Protein AF-A0AA86JI50-F1 (afdb_monomer_lite)

Structure (mmCIF, N/CA/C/O backbone):
data_AF-A0AA86JI50-F1
#
_entry.id   AF-A0AA86JI50-F1
#
loop_
_atom_site.group_PDB
_atom_site.id
_atom_site.type_symbol
_atom_site.label_atom_id
_atom_site.label_alt_id
_atom_site.label_comp_id
_atom_site.label_asym_id
_atom_site.label_entity_id
_atom_site.label_seq_id
_atom_site.pdbx_PDB_ins_code
_atom_site.Cartn_x
_atom_site.Cartn_y
_atom_site.Cartn_z
_atom_site.occupancy
_atom_site.B_iso_or_equiv
_atom_site.auth_seq_id
_atom_site.auth_comp_id
_atom_site.auth_asym_id
_atom_site.auth_atom_id
_atom_site.pdbx_PDB_model_num
ATOM 1 N N . MET A 1 1 ? -14.448 16.873 21.424 1.00 59.78 1 MET A N 1
ATOM 2 C CA . MET A 1 1 ? -14.730 15.543 20.844 1.00 59.78 1 MET A CA 1
ATOM 3 C C . MET A 1 1 ? -13.422 14.868 20.471 1.00 59.78 1 MET A C 1
ATOM 5 O O . MET A 1 1 ? -12.671 15.452 19.705 1.00 59.78 1 MET A O 1
ATOM 9 N N . MET A 1 2 ? -13.126 13.712 21.069 1.00 77.19 2 MET A N 1
ATOM 10 C CA . MET A 1 2 ? -11.869 12.987 20.866 1.00 77.19 2 MET A CA 1
ATOM 11 C C . MET A 1 2 ? -12.156 11.536 20.462 1.00 77.19 2 MET A C 1
ATOM 13 O O . MET A 1 2 ? -13.095 10.941 20.983 1.00 77.19 2 MET A O 1
ATOM 17 N N . THR A 1 3 ? -11.366 10.971 19.557 1.00 84.88 3 THR A N 1
ATOM 18 C CA . THR A 1 3 ? -11.475 9.589 19.050 1.00 84.88 3 THR A CA 1
ATOM 19 C C . THR A 1 3 ? -10.225 8.777 19.399 1.00 84.88 3 THR A C 1
ATOM 21 O O . THR A 1 3 ? -9.180 9.346 19.728 1.00 84.88 3 THR A O 1
ATOM 24 N N . ILE A 1 4 ? -10.283 7.444 19.302 1.00 84.88 4 ILE A N 1
ATOM 25 C CA . ILE A 1 4 ? -9.077 6.608 19.459 1.00 84.88 4 ILE A CA 1
ATOM 26 C C . ILE A 1 4 ? -8.045 6.980 18.392 1.00 84.88 4 ILE A C 1
ATOM 28 O O . ILE A 1 4 ? -6.864 7.112 18.704 1.00 84.88 4 ILE A O 1
ATOM 32 N N . LEU A 1 5 ? -8.488 7.221 17.157 1.00 85.50 5 LEU A N 1
ATOM 33 C CA . LEU A 1 5 ? -7.636 7.681 16.067 1.00 85.50 5 LEU A CA 1
ATOM 34 C C . LEU A 1 5 ? -6.843 8.942 16.450 1.00 85.50 5 LEU A C 1
ATOM 36 O O . LEU A 1 5 ? -5.632 8.995 16.244 1.00 85.50 5 LEU A O 1
ATOM 40 N N . GLU A 1 6 ? -7.490 9.935 17.061 1.00 82.62 6 GLU A N 1
ATOM 41 C CA . GLU A 1 6 ? -6.833 11.170 17.515 1.00 82.62 6 GLU A CA 1
ATOM 42 C C . GLU A 1 6 ? -5.857 10.930 18.670 1.00 82.62 6 GLU A C 1
ATOM 44 O O . GLU A 1 6 ? -4.772 11.512 18.665 1.00 82.62 6 GLU A O 1
ATOM 49 N N . ILE A 1 7 ? -6.171 10.028 19.610 1.00 81.94 7 ILE A N 1
ATOM 50 C CA . ILE A 1 7 ? -5.227 9.632 20.670 1.00 81.94 7 ILE A CA 1
ATOM 51 C C . ILE A 1 7 ? -3.972 8.995 20.058 1.00 81.94 7 ILE A C 1
ATOM 53 O O . ILE A 1 7 ? -2.847 9.329 20.439 1.00 81.94 7 ILE A O 1
ATOM 57 N N . LEU A 1 8 ? -4.153 8.076 19.106 1.00 78.75 8 LEU A N 1
ATOM 58 C CA . LEU A 1 8 ? -3.055 7.360 18.457 1.00 78.75 8 LEU A CA 1
ATOM 59 C C . LEU A 1 8 ? -2.192 8.285 17.593 1.00 78.75 8 LEU A C 1
ATOM 61 O O . LEU A 1 8 ? -0.969 8.144 17.588 1.00 78.75 8 LEU A O 1
ATOM 65 N N . THR A 1 9 ? -2.818 9.257 16.928 1.00 76.88 9 THR A N 1
ATOM 66 C CA . THR A 1 9 ? -2.132 10.261 16.103 1.00 76.88 9 THR A CA 1
ATOM 67 C C . THR A 1 9 ? -1.378 11.274 16.975 1.00 76.88 9 THR A C 1
ATOM 69 O O . THR A 1 9 ? -0.220 11.586 16.707 1.00 76.88 9 THR A O 1
ATOM 72 N N . GLY A 1 10 ? -1.990 11.741 18.071 1.00 68.75 10 GLY A N 1
ATOM 73 C CA . GLY A 1 10 ? -1.404 12.729 18.984 1.00 68.75 10 GLY A CA 1
ATOM 74 C C . GLY A 1 10 ? -0.231 12.204 19.819 1.00 68.75 10 GLY A C 1
ATOM 75 O O . GLY A 1 10 ? 0.695 12.957 20.116 1.00 68.75 10 GLY A O 1
ATOM 76 N N . LYS A 1 11 ? -0.213 10.907 20.163 1.00 61.50 11 LYS A N 1
ATOM 77 C CA . LYS A 1 11 ? 0.889 10.287 20.925 1.00 61.50 11 LYS A CA 1
ATOM 78 C C . LYS A 1 11 ? 2.128 9.941 20.087 1.00 61.50 11 LYS A C 1
ATOM 80 O O . LYS A 1 11 ? 3.159 9.616 20.674 1.00 61.50 11 LYS A O 1
ATOM 85 N N . ARG A 1 12 ? 2.066 9.963 18.747 1.00 58.44 12 ARG A N 1
ATOM 86 C CA . ARG A 1 12 ? 3.157 9.477 17.873 1.00 58.44 12 ARG A CA 1
ATOM 87 C C . ARG A 1 12 ? 3.530 10.450 16.752 1.00 58.44 12 ARG A C 1
ATOM 89 O O . ARG A 1 12 ? 3.637 10.072 15.585 1.00 58.44 12 ARG A O 1
ATOM 96 N N . VAL A 1 13 ? 3.806 11.697 17.128 1.00 50.44 13 VAL A N 1
ATOM 97 C CA . VAL A 1 13 ? 4.441 12.686 16.245 1.00 50.44 13 VAL A CA 1
ATOM 98 C C . VAL A 1 13 ? 5.729 12.064 15.664 1.00 50.44 13 VAL A C 1
ATOM 100 O O . VAL A 1 13 ? 6.627 11.711 16.422 1.00 50.44 13 VAL A O 1
ATOM 103 N N . ASN A 1 14 ? 5.795 11.896 14.334 1.00 56.81 14 ASN A N 1
ATOM 104 C CA . ASN A 1 14 ? 6.902 11.343 13.515 1.00 56.81 14 ASN A CA 1
ATOM 105 C C . ASN A 1 14 ? 7.002 9.829 13.214 1.00 56.81 14 ASN A C 1
ATOM 107 O O . ASN A 1 14 ? 8.017 9.412 12.649 1.00 56.81 14 ASN A O 1
ATOM 111 N N . ASN A 1 15 ? 5.995 8.983 13.460 1.00 65.81 15 ASN A N 1
ATOM 112 C CA . ASN A 1 15 ? 6.087 7.599 12.964 1.00 65.81 15 ASN A CA 1
ATOM 113 C C . ASN A 1 15 ? 5.683 7.491 11.474 1.00 65.81 15 ASN A C 1
ATOM 115 O O . ASN A 1 15 ? 4.501 7.488 11.137 1.00 65.81 15 ASN A O 1
ATOM 119 N N . LYS A 1 16 ? 6.688 7.358 10.592 1.00 67.69 16 LYS A N 1
ATOM 120 C CA . LYS A 1 16 ? 6.540 7.284 9.122 1.00 67.69 16 LYS A CA 1
ATOM 121 C C . LYS A 1 16 ? 5.714 6.099 8.602 1.00 67.69 16 LYS A C 1
ATOM 123 O O . LYS A 1 16 ? 5.306 6.139 7.452 1.00 67.69 16 LYS A O 1
ATOM 128 N N . VAL A 1 17 ? 5.488 5.064 9.411 1.00 67.56 17 VAL A N 1
ATOM 129 C CA . VAL A 1 17 ? 4.722 3.866 9.017 1.00 67.56 17 VAL A CA 1
ATOM 130 C C . VAL A 1 17 ? 3.318 3.897 9.614 1.00 67.56 17 VAL A C 1
ATOM 132 O O . VAL A 1 17 ? 2.339 3.578 8.947 1.00 67.56 17 VAL A O 1
ATOM 135 N N . LEU A 1 18 ? 3.211 4.327 10.871 1.00 74.31 18 LEU A N 1
ATOM 136 C CA . LEU A 1 18 ? 1.939 4.411 11.577 1.00 74.31 18 LEU A CA 1
ATOM 137 C C . LEU A 1 18 ? 1.040 5.509 11.005 1.00 74.31 18 LEU A C 1
ATOM 139 O O . LEU A 1 18 ? -0.144 5.273 10.797 1.00 74.31 18 LEU A O 1
ATOM 143 N N . ASN A 1 19 ? 1.585 6.702 10.769 1.00 78.75 19 ASN A N 1
ATOM 144 C CA . ASN A 1 19 ? 0.770 7.855 10.389 1.00 78.75 19 ASN A CA 1
ATOM 145 C C . ASN A 1 19 ? 0.026 7.632 9.063 1.00 78.75 19 ASN A C 1
ATOM 147 O O . ASN A 1 19 ? -1.187 7.827 9.065 1.00 78.75 19 ASN A O 1
ATOM 151 N N . PRO A 1 20 ? 0.664 7.111 7.993 1.00 78.56 20 PRO A N 1
ATOM 152 C CA . PRO A 1 20 ? -0.057 6.783 6.765 1.00 78.56 20 PRO A CA 1
ATOM 153 C C . PRO A 1 20 ? -1.173 5.755 6.983 1.00 78.56 20 PRO A C 1
ATOM 155 O O . PRO A 1 20 ? -2.247 5.873 6.406 1.00 78.56 20 PRO A O 1
ATOM 158 N N . ALA A 1 21 ? -0.959 4.756 7.845 1.00 83.12 21 ALA A N 1
ATOM 159 C CA . ALA A 1 21 ? -1.977 3.746 8.128 1.00 83.12 21 ALA A CA 1
ATOM 160 C C . ALA A 1 21 ? -3.196 4.333 8.856 1.00 83.12 21 ALA A C 1
ATOM 162 O O . ALA A 1 21 ? -4.336 3.976 8.557 1.00 83.12 21 ALA A O 1
ATOM 163 N N . LEU A 1 22 ? -2.958 5.247 9.799 1.00 85.81 22 LEU A N 1
ATOM 164 C CA . LEU A 1 22 ? -4.017 5.968 10.504 1.00 85.81 22 LEU A CA 1
ATOM 165 C C . LEU A 1 22 ? -4.754 6.940 9.571 1.00 85.81 22 LEU A C 1
ATOM 167 O O . LEU A 1 22 ? -5.975 7.045 9.658 1.00 85.81 22 LEU A O 1
ATOM 171 N N . GLU A 1 23 ? -4.047 7.611 8.662 1.00 83.88 23 GLU A N 1
ATOM 172 C CA . GLU A 1 23 ? -4.651 8.482 7.645 1.00 83.88 23 GLU A CA 1
ATOM 173 C C . GLU A 1 23 ? -5.575 7.704 6.708 1.00 83.88 23 GLU A C 1
ATOM 175 O O . GLU A 1 23 ? -6.716 8.109 6.522 1.00 83.88 23 GLU A O 1
ATOM 180 N N . VAL A 1 24 ? -5.164 6.528 6.224 1.00 84.38 24 VAL A N 1
ATOM 181 C CA . VAL A 1 24 ? -6.035 5.684 5.386 1.00 84.38 24 VAL A CA 1
ATOM 182 C C . VAL A 1 24 ? -7.336 5.322 6.113 1.00 84.38 24 VAL A C 1
ATOM 184 O O . VAL A 1 24 ? -8.413 5.368 5.514 1.00 84.38 24 VAL A O 1
ATOM 187 N N . ILE A 1 25 ? -7.268 4.980 7.405 1.00 86.00 25 ILE A N 1
ATOM 188 C CA . ILE A 1 25 ? -8.470 4.718 8.214 1.00 86.00 25 ILE A CA 1
ATOM 189 C C . ILE A 1 25 ? -9.321 5.985 8.327 1.00 86.00 25 ILE A C 1
ATOM 191 O O . ILE A 1 25 ? -10.538 5.919 8.161 1.00 86.00 25 ILE A O 1
ATOM 195 N N . LYS A 1 26 ? -8.691 7.133 8.595 1.00 85.81 26 LYS A N 1
ATOM 196 C CA . LYS A 1 26 ? -9.372 8.425 8.701 1.00 85.81 26 LYS A CA 1
ATOM 197 C C . LYS A 1 26 ? -10.136 8.770 7.427 1.00 85.81 26 LYS A C 1
ATOM 199 O O . LYS A 1 26 ? -11.275 9.202 7.529 1.00 85.81 26 LYS A O 1
ATOM 204 N N . ASP A 1 27 ? -9.526 8.575 6.268 1.00 83.44 27 ASP A N 1
ATOM 205 C CA . ASP A 1 27 ? -10.124 8.935 4.985 1.00 83.44 27 ASP A CA 1
ATOM 206 C C . ASP A 1 27 ? -11.237 7.956 4.595 1.00 83.44 27 ASP A C 1
ATOM 208 O O . ASP A 1 27 ? -12.240 8.354 4.014 1.00 83.44 27 ASP A O 1
ATOM 212 N N . SER A 1 28 ? -11.100 6.681 4.976 1.00 82.94 28 SER A N 1
ATOM 213 C CA . SER A 1 28 ? -12.077 5.637 4.634 1.00 82.94 28 SER A CA 1
ATOM 214 C C . SER A 1 28 ? -13.283 5.589 5.583 1.00 82.94 28 SER A C 1
ATOM 216 O O . SER A 1 28 ? -14.363 5.159 5.185 1.00 82.94 28 SER A O 1
ATOM 218 N N . TYR A 1 29 ? -13.108 5.988 6.848 1.00 81.00 29 TYR A N 1
ATOM 219 C CA . TYR A 1 29 ? -14.112 5.837 7.913 1.00 81.00 29 TYR A CA 1
ATOM 220 C C . TYR A 1 29 ? -14.395 7.144 8.678 1.00 81.00 29 TYR A C 1
ATOM 222 O O . TYR A 1 29 ? -15.150 7.143 9.648 1.00 81.00 29 TYR A O 1
ATOM 230 N N . GLY A 1 30 ? -13.815 8.274 8.267 1.00 68.81 30 GLY A N 1
ATOM 231 C CA . GLY A 1 30 ? -13.924 9.561 8.963 1.00 68.81 30 GLY A CA 1
ATOM 232 C C . GLY A 1 30 ? -15.349 10.093 9.089 1.00 68.81 30 GLY A C 1
ATOM 233 O O . GLY A 1 30 ? -15.676 10.682 10.120 1.00 68.81 30 GLY A O 1
ATOM 234 N N . ASP A 1 31 ? -16.204 9.809 8.106 1.00 67.25 31 ASP A N 1
ATOM 235 C CA . ASP A 1 31 ? -17.614 10.216 8.102 1.00 67.25 31 ASP A CA 1
ATOM 236 C C . ASP A 1 31 ? -18.452 9.480 9.163 1.00 67.25 31 ASP A C 1
ATOM 238 O O . ASP A 1 31 ? -19.490 9.981 9.593 1.00 67.25 31 ASP A O 1
ATOM 242 N N . ILE A 1 32 ? -17.970 8.343 9.684 1.00 62.09 32 ILE A N 1
ATOM 243 C CA . ILE A 1 32 ? -18.632 7.572 10.758 1.00 62.09 32 ILE A CA 1
ATOM 244 C C . ILE A 1 32 ? -18.622 8.326 12.092 1.00 62.09 32 ILE A C 1
ATOM 246 O O . ILE A 1 32 ? -19.387 8.003 12.996 1.00 62.09 32 ILE A O 1
ATOM 250 N N . ARG A 1 33 ? -17.844 9.411 12.215 1.00 55.88 33 ARG A N 1
ATOM 251 C CA . ARG A 1 33 ? -17.966 10.347 13.348 1.00 55.88 33 ARG A CA 1
ATOM 252 C C . ARG A 1 33 ? -19.379 10.934 13.499 1.00 55.88 33 ARG A C 1
ATOM 254 O O . ARG A 1 33 ? -19.663 11.511 14.546 1.00 55.88 33 ARG A O 1
ATOM 261 N N . HIS A 1 34 ? -20.229 10.824 12.473 1.00 50.97 34 HIS A N 1
ATOM 262 C CA . HIS A 1 34 ? -21.629 11.245 12.506 1.00 50.97 34 HIS A CA 1
ATOM 263 C C . HIS A 1 34 ? -22.606 10.194 13.041 1.00 50.97 34 HIS A C 1
ATOM 265 O O . HIS A 1 34 ? -23.739 10.552 13.369 1.00 50.97 34 HIS A O 1
ATOM 271 N N . ASP A 1 35 ? -22.186 8.938 13.199 1.00 61.59 35 ASP A N 1
ATOM 272 C CA . ASP A 1 35 ? -22.983 7.966 13.931 1.00 61.59 35 ASP A CA 1
ATOM 273 C C . ASP A 1 35 ? -22.894 8.338 15.414 1.00 61.59 35 ASP A C 1
ATOM 275 O O . ASP A 1 35 ? -21.804 8.512 15.957 1.00 61.59 35 ASP A O 1
ATOM 279 N N . ASN A 1 36 ? -24.036 8.492 16.087 1.00 73.19 36 ASN A N 1
ATOM 280 C CA . ASN A 1 36 ? -24.158 8.853 17.512 1.00 73.19 36 ASN A CA 1
ATOM 281 C C . ASN A 1 36 ? -23.588 7.776 18.475 1.00 73.19 36 ASN A C 1
ATOM 283 O O . ASN A 1 36 ? -24.085 7.595 19.586 1.00 73.19 36 ASN A O 1
ATOM 287 N N . TYR A 1 37 ? -22.608 6.999 18.019 1.00 85.06 37 TYR A N 1
ATOM 288 C CA . TYR A 1 37 ? -22.017 5.850 18.672 1.00 85.06 37 TYR A CA 1
ATOM 289 C C . TYR A 1 37 ? -20.806 6.341 19.458 1.00 85.06 37 TYR A C 1
ATOM 291 O O . TYR A 1 37 ? -19.890 6.964 18.912 1.00 85.06 37 TYR A O 1
ATOM 299 N N . GLU A 1 38 ? -20.804 6.060 20.755 1.00 86.94 38 GLU A N 1
ATOM 300 C CA . GLU A 1 38 ? -19.753 6.511 21.659 1.00 86.94 38 GLU A CA 1
ATOM 301 C C . GLU A 1 38 ? -19.037 5.322 22.296 1.00 86.94 38 GLU A C 1
ATOM 303 O O . GLU A 1 38 ? -19.661 4.356 22.722 1.00 86.94 38 GLU A O 1
ATOM 308 N N . ILE A 1 39 ? -17.720 5.407 22.420 1.00 88.06 39 ILE A N 1
ATOM 309 C CA . ILE A 1 39 ? -16.930 4.480 23.219 1.00 88.06 39 ILE A CA 1
ATOM 310 C C . ILE A 1 39 ? -17.026 4.910 24.676 1.00 88.06 39 ILE A C 1
ATOM 312 O O . ILE A 1 39 ? -16.740 6.062 25.024 1.00 88.06 39 ILE A O 1
ATOM 316 N N . VAL A 1 40 ? -17.393 3.955 25.520 1.00 87.81 40 VAL A N 1
ATOM 317 C CA . VAL A 1 40 ? -17.462 4.096 26.972 1.00 87.81 40 VAL A CA 1
ATOM 318 C C . VAL A 1 40 ? -16.691 2.964 27.643 1.00 87.81 40 VAL A C 1
ATOM 320 O O . VAL A 1 40 ? -16.467 1.906 27.054 1.00 87.81 40 VAL A O 1
ATOM 323 N N . VAL A 1 41 ? -16.273 3.209 28.880 1.00 85.88 41 VAL A N 1
ATOM 324 C CA . VAL A 1 41 ? -15.723 2.183 29.767 1.00 85.88 41 VAL A CA 1
ATOM 325 C C . VAL A 1 41 ? -16.845 1.782 30.714 1.00 85.88 41 VAL A C 1
ATOM 327 O O . VAL A 1 41 ? -17.472 2.661 31.309 1.00 85.88 41 VAL A O 1
ATOM 330 N N . ASP A 1 42 ? -17.132 0.491 30.816 1.00 83.44 42 ASP A N 1
ATOM 331 C CA . ASP A 1 42 ? -18.119 -0.007 31.769 1.00 83.44 42 ASP A CA 1
ATOM 332 C C . ASP A 1 42 ? -17.571 -0.035 33.209 1.00 83.44 42 ASP A C 1
ATOM 334 O O . ASP A 1 42 ? -16.421 0.316 33.484 1.00 83.44 42 ASP A O 1
ATOM 338 N N . ASN A 1 43 ? -18.413 -0.451 34.156 1.00 78.19 43 ASN A N 1
ATOM 339 C CA . ASN A 1 43 ? -18.041 -0.529 35.570 1.00 78.19 43 ASN A CA 1
ATOM 340 C C . ASN A 1 43 ? -16.979 -1.607 35.865 1.00 78.19 43 ASN A C 1
ATOM 342 O O . ASN A 1 43 ? -16.370 -1.577 36.934 1.00 78.19 43 ASN A O 1
ATOM 346 N N . GLU A 1 44 ? -16.759 -2.549 34.945 1.00 82.25 44 GLU A N 1
ATOM 347 C CA . GLU A 1 44 ? -15.767 -3.626 35.044 1.00 82.25 44 GLU A CA 1
ATOM 348 C C . GLU A 1 44 ? -14.425 -3.230 34.394 1.00 82.25 44 GLU A C 1
ATOM 350 O O . GLU A 1 44 ? -13.407 -3.902 34.578 1.00 82.25 44 GLU A O 1
ATOM 355 N N . GLY A 1 45 ? -14.387 -2.089 33.699 1.00 79.38 45 GLY A N 1
ATOM 356 C CA . GLY A 1 45 ? -13.208 -1.576 33.008 1.00 79.38 45 GLY A CA 1
ATOM 357 C C . GLY A 1 45 ? -13.094 -2.031 31.551 1.00 79.38 45 GLY A C 1
ATOM 358 O O . GLY A 1 45 ? -12.049 -1.842 30.925 1.00 79.38 45 GLY A O 1
ATOM 359 N N . ASP A 1 46 ? -14.134 -2.627 30.979 1.00 85.75 46 ASP A N 1
ATOM 360 C CA . ASP A 1 46 ? -14.135 -3.055 29.587 1.00 85.75 46 ASP A CA 1
ATOM 361 C C . ASP A 1 46 ? -14.724 -1.998 28.651 1.00 85.75 46 ASP A C 1
ATOM 363 O O . ASP A 1 46 ? -15.503 -1.123 29.034 1.00 85.75 46 ASP A O 1
ATOM 367 N N . LEU A 1 47 ? -14.269 -2.034 27.395 1.00 87.81 47 LEU A N 1
ATOM 368 C CA . LEU A 1 47 ? -14.693 -1.079 26.379 1.00 87.81 47 LEU A CA 1
ATOM 369 C C . LEU A 1 47 ? -15.993 -1.535 25.720 1.00 87.81 47 LEU A C 1
ATOM 371 O O . LEU A 1 47 ? -16.075 -2.631 25.154 1.00 87.81 47 LEU A O 1
ATOM 375 N N . GLN A 1 48 ? -16.978 -0.643 25.717 1.00 90.44 48 GLN A N 1
ATOM 376 C CA . GLN A 1 48 ? -18.280 -0.859 25.099 1.00 90.44 48 GLN A CA 1
ATOM 377 C C . GLN A 1 48 ? -18.622 0.281 24.138 1.00 90.44 48 GLN A C 1
ATOM 379 O O . GLN A 1 48 ? -18.152 1.412 24.283 1.00 90.44 48 GLN A O 1
ATOM 384 N N . VAL A 1 49 ? -19.453 -0.030 23.148 1.00 88.69 49 VAL A N 1
ATOM 385 C CA . VAL A 1 49 ? -20.037 0.945 22.227 1.00 88.69 49 VAL A CA 1
ATOM 386 C C . VAL A 1 49 ? -21.447 1.253 22.710 1.00 88.69 49 VAL A C 1
ATOM 388 O O . VAL A 1 49 ? -22.309 0.376 22.740 1.00 88.69 49 VAL A O 1
ATOM 391 N N . LYS A 1 50 ? -21.659 2.504 23.104 1.00 88.31 50 LYS A N 1
ATOM 392 C CA . LYS A 1 50 ? -22.937 3.094 23.487 1.00 88.31 50 LYS A CA 1
ATOM 393 C C . LYS A 1 50 ? -23.649 3.582 22.230 1.00 88.31 50 LYS A C 1
ATOM 395 O O . LYS A 1 50 ? -23.127 4.432 21.512 1.00 88.31 50 LYS A O 1
ATOM 400 N N . ILE A 1 51 ? -24.839 3.054 21.983 1.00 86.62 51 ILE A N 1
ATOM 401 C CA . ILE A 1 51 ? -25.618 3.245 20.758 1.00 86.62 51 ILE A CA 1
ATOM 402 C C . ILE A 1 51 ? -26.998 3.772 21.152 1.00 86.62 51 ILE A C 1
ATOM 404 O O . ILE A 1 51 ? -27.595 3.220 22.075 1.00 86.62 51 ILE A O 1
ATOM 408 N N . PRO A 1 52 ? -27.548 4.805 20.498 1.00 82.44 52 PRO A N 1
ATOM 409 C CA . PRO A 1 52 ? -28.924 5.221 20.755 1.00 82.44 52 PRO A CA 1
ATOM 410 C C . PRO A 1 52 ? -29.901 4.103 20.381 1.00 82.44 52 PRO A C 1
ATOM 412 O O . PRO A 1 52 ? -29.796 3.528 19.296 1.00 82.44 52 PRO A O 1
ATOM 415 N N . SER A 1 53 ? -30.863 3.803 21.253 1.00 77.44 53 SER A N 1
ATOM 416 C CA . SER A 1 53 ? -31.880 2.796 20.954 1.00 77.44 53 SER A CA 1
ATOM 417 C C . SER A 1 53 ? -32.775 3.259 19.803 1.00 77.44 53 SER A C 1
ATOM 419 O O . SER A 1 53 ? -33.262 4.389 19.779 1.00 77.44 53 SER A O 1
ATOM 421 N N . LEU A 1 54 ? -33.035 2.354 18.856 1.00 77.75 54 LEU A N 1
ATOM 422 C CA . LEU A 1 54 ? -33.983 2.587 17.759 1.00 77.75 54 LEU A CA 1
ATOM 423 C C . LEU A 1 54 ? -35.447 2.466 18.212 1.00 77.75 54 LEU A C 1
ATOM 425 O O . LEU A 1 54 ? -36.349 2.893 17.495 1.00 77.75 54 LEU A O 1
ATOM 429 N N . VAL A 1 55 ? -35.689 1.862 19.381 1.00 74.50 55 VAL A N 1
ATOM 430 C CA . VAL A 1 55 ? -37.033 1.516 19.871 1.00 74.50 55 VAL A CA 1
ATOM 431 C C . VAL A 1 55 ? -37.551 2.549 20.865 1.00 74.50 55 VAL A C 1
ATOM 433 O O . VAL A 1 55 ? -38.746 2.845 20.885 1.00 74.50 55 VAL A O 1
ATOM 436 N N . LYS A 1 56 ? -36.670 3.115 21.693 1.00 73.50 56 LYS A N 1
ATOM 437 C CA . LYS A 1 56 ? -37.054 4.048 22.751 1.00 73.50 56 LYS A CA 1
ATOM 438 C C . LYS A 1 56 ? -36.222 5.318 22.685 1.00 73.50 56 LYS A C 1
ATOM 440 O O . LYS A 1 56 ? -34.995 5.283 22.730 1.00 73.50 56 LYS A O 1
ATOM 445 N N . LYS A 1 57 ? -36.924 6.447 22.610 1.00 60.97 57 LYS A N 1
ATOM 446 C CA . LYS A 1 57 ? -36.325 7.779 22.672 1.00 60.97 57 LYS A CA 1
ATOM 447 C C . LYS A 1 57 ? -35.644 7.934 24.038 1.00 60.97 57 LYS A C 1
ATOM 449 O O . LYS A 1 57 ? -36.259 7.620 25.051 1.00 60.97 57 LYS A O 1
ATOM 454 N N . ASP A 1 58 ? -34.386 8.366 24.034 1.00 71.56 58 ASP A N 1
ATOM 455 C CA . ASP A 1 58 ? -33.544 8.613 25.218 1.00 71.56 58 ASP A CA 1
ATOM 456 C C . ASP A 1 58 ? -32.980 7.375 25.954 1.00 71.56 58 ASP A C 1
ATOM 458 O O . ASP A 1 58 ? -32.348 7.526 27.001 1.00 71.56 58 ASP A O 1
ATOM 462 N N . GLU A 1 59 ? -33.109 6.163 25.399 1.00 79.62 59 GLU A N 1
ATOM 463 C CA . GLU A 1 59 ? -32.386 4.978 25.894 1.00 79.62 59 GLU A CA 1
ATOM 464 C C . GLU A 1 59 ? -31.151 4.660 25.037 1.00 79.62 59 GLU A C 1
ATOM 466 O O . GLU A 1 59 ? -31.101 4.954 23.841 1.00 79.62 59 GLU A O 1
ATOM 471 N N . TYR A 1 60 ? -30.148 4.033 25.658 1.00 84.12 60 TYR A N 1
ATOM 472 C CA . TYR A 1 60 ? -28.934 3.574 24.987 1.00 84.12 60 TYR A CA 1
ATOM 473 C C . TYR A 1 60 ? -28.762 2.068 25.152 1.00 84.12 60 TYR A C 1
ATOM 475 O O . TYR A 1 60 ? -28.952 1.522 26.238 1.00 84.12 60 TYR A O 1
ATOM 483 N N . GLU A 1 61 ? -28.349 1.421 24.073 1.00 86.12 61 GLU A N 1
ATOM 484 C CA . GLU A 1 61 ? -27.877 0.045 24.061 1.00 86.12 61 GLU A CA 1
ATOM 485 C C . GLU A 1 61 ? -26.354 0.035 24.154 1.00 86.12 61 GLU A C 1
ATOM 487 O O . GLU A 1 61 ? -25.672 0.867 23.551 1.00 86.12 61 GLU A O 1
ATOM 492 N N . TYR A 1 62 ? -25.820 -0.922 24.905 1.00 88.44 62 TYR A N 1
ATOM 493 C CA . TYR A 1 62 ? -24.385 -1.103 25.060 1.00 88.44 62 TYR A CA 1
ATOM 494 C C . TYR A 1 62 ? -23.983 -2.432 24.444 1.00 88.44 62 TYR A C 1
ATOM 496 O O . TYR A 1 62 ? -24.520 -3.482 24.800 1.00 88.44 62 TYR A O 1
ATOM 504 N N . LYS A 1 63 ? -23.045 -2.380 23.502 1.00 89.56 63 LYS A N 1
ATOM 505 C CA . LYS A 1 63 ? -22.527 -3.557 22.802 1.00 89.56 63 LYS A CA 1
ATOM 506 C C . LYS A 1 63 ? -21.035 -3.697 23.007 1.00 89.56 63 LYS A C 1
ATOM 508 O O . LYS A 1 63 ? -20.330 -2.711 23.236 1.00 89.56 63 LYS A O 1
ATOM 513 N N . LYS A 1 64 ? -20.534 -4.928 22.906 1.00 88.44 64 LYS A N 1
ATOM 514 C CA . LYS A 1 64 ? -19.095 -5.169 23.020 1.00 88.44 64 LYS A CA 1
ATOM 515 C C . LYS A 1 64 ? -18.377 -4.527 21.842 1.00 88.44 64 LYS A C 1
ATOM 517 O O . LYS A 1 64 ? -18.805 -4.650 20.697 1.00 88.44 64 LYS A O 1
ATOM 522 N N . ILE A 1 65 ? -17.233 -3.901 22.109 1.00 89.69 65 ILE A N 1
ATOM 523 C CA . ILE A 1 65 ? -16.424 -3.265 21.061 1.00 89.69 65 ILE A CA 1
ATOM 524 C C . ILE A 1 65 ? -15.991 -4.248 19.964 1.00 89.69 65 ILE A C 1
ATOM 526 O O . ILE A 1 65 ? -15.807 -3.838 18.823 1.00 89.69 65 ILE A O 1
ATOM 530 N N . THR A 1 66 ? -15.870 -5.540 20.297 1.00 88.81 66 THR A N 1
ATOM 531 C CA . THR A 1 66 ? -15.507 -6.646 19.392 1.00 88.81 66 THR A CA 1
ATOM 532 C C . THR A 1 66 ? -16.556 -6.959 18.330 1.00 88.81 66 THR A C 1
ATOM 534 O O . THR A 1 66 ? -16.251 -7.669 17.377 1.00 88.81 66 THR A O 1
ATOM 537 N N . GLU A 1 67 ? -17.781 -6.453 18.480 1.00 88.75 67 GLU A N 1
ATOM 538 C CA . GLU A 1 67 ? -18.837 -6.574 17.465 1.00 88.75 67 GLU A CA 1
ATOM 539 C C . GLU A 1 67 ? -18.622 -5.620 16.280 1.00 88.75 67 GLU A C 1
ATOM 541 O O . GLU A 1 67 ? -19.293 -5.737 15.256 1.00 88.75 67 GLU A O 1
ATOM 546 N N . TYR A 1 68 ? -17.673 -4.689 16.403 1.00 88.75 68 TYR A N 1
ATOM 547 C CA . TYR A 1 68 ? -17.385 -3.673 15.404 1.00 88.75 68 TYR A CA 1
ATOM 548 C C . TYR A 1 68 ? -15.990 -3.848 14.816 1.00 88.75 68 TYR A C 1
ATOM 550 O O . TYR A 1 68 ? -15.039 -4.248 15.482 1.00 88.75 68 TYR A O 1
ATOM 558 N N . GLU A 1 69 ? -15.850 -3.500 13.542 1.00 88.12 69 GLU A N 1
ATOM 559 C CA . GLU A 1 69 ? -14.547 -3.441 12.888 1.00 88.12 69 GLU A CA 1
ATOM 560 C C . GLU A 1 69 ? -13.662 -2.374 13.549 1.00 88.12 69 GLU A C 1
ATOM 562 O O . GLU A 1 69 ? -14.121 -1.270 13.858 1.00 88.12 69 GLU A O 1
ATOM 567 N N . TYR A 1 70 ? -12.378 -2.681 13.747 1.00 89.12 70 TYR A N 1
ATOM 568 C CA . TYR A 1 70 ? -11.454 -1.816 14.487 1.00 89.12 70 TYR A CA 1
ATOM 569 C C . TYR A 1 70 ? -11.306 -0.423 13.854 1.00 89.12 70 TYR A C 1
ATOM 571 O O . TYR A 1 70 ? -11.125 0.554 14.568 1.00 89.12 70 TYR A O 1
ATOM 579 N N . GLN A 1 71 ? -11.439 -0.313 12.531 1.00 89.56 71 GLN A N 1
ATOM 580 C CA . GLN A 1 71 ? -11.394 0.937 11.770 1.00 89.56 71 GLN A CA 1
ATOM 581 C C . GLN A 1 71 ? -12.556 1.852 12.164 1.00 89.56 71 GLN A C 1
ATOM 583 O O . GLN A 1 71 ? -12.353 3.030 12.445 1.00 89.56 71 GLN A O 1
ATOM 588 N N . LYS A 1 72 ? -13.767 1.287 12.268 1.00 88.25 72 LYS A N 1
ATOM 589 C CA . LYS A 1 72 ? -14.964 2.011 12.716 1.00 88.25 72 LYS A CA 1
ATOM 590 C C . LYS A 1 72 ? -14.808 2.446 14.161 1.00 88.25 72 LYS A C 1
ATOM 592 O O . LYS A 1 72 ? -15.007 3.612 14.477 1.00 88.25 72 LYS A O 1
ATOM 597 N N . VAL A 1 73 ? -14.380 1.518 15.015 1.00 89.56 73 VAL A N 1
ATOM 598 C CA . VAL A 1 73 ? -14.092 1.786 16.427 1.00 89.56 73 VAL A CA 1
ATOM 599 C C . VAL A 1 73 ? -13.086 2.931 16.575 1.00 89.56 73 VAL A C 1
ATOM 601 O O . VAL A 1 73 ? -13.286 3.821 17.390 1.00 89.56 73 VAL A O 1
ATOM 604 N N . MET A 1 74 ? -12.032 2.977 15.757 1.00 88.69 74 MET A N 1
ATOM 605 C CA . MET A 1 74 ? -11.041 4.055 15.814 1.00 88.69 74 MET A CA 1
ATOM 606 C C . MET A 1 74 ? -11.629 5.440 15.543 1.00 88.69 74 MET A C 1
ATOM 608 O O . MET A 1 74 ? -11.140 6.421 16.108 1.00 88.69 74 MET A O 1
ATOM 612 N N . CYS A 1 75 ? -12.667 5.515 14.712 1.00 87.75 75 CYS A N 1
ATOM 613 C CA . CYS A 1 75 ? -13.340 6.750 14.326 1.00 87.75 75 CYS A CA 1
ATOM 614 C C . CYS A 1 75 ? -14.513 7.135 15.243 1.00 87.75 75 CYS A C 1
ATOM 616 O O . CYS A 1 75 ? -14.990 8.265 15.146 1.00 87.75 75 CYS A O 1
ATOM 618 N N . MET A 1 76 ? -14.958 6.255 16.147 1.00 87.19 76 MET A N 1
ATOM 619 C CA . MET A 1 76 ? -16.031 6.558 17.102 1.00 87.19 76 MET A CA 1
ATOM 620 C C . MET A 1 76 ? -15.593 7.584 18.153 1.00 87.19 76 MET A C 1
ATOM 622 O O . MET A 1 76 ? -14.433 7.631 18.584 1.00 87.19 76 MET A O 1
ATOM 626 N N . LYS A 1 77 ? -16.553 8.398 18.603 1.00 85.75 77 LYS A N 1
ATOM 627 C CA . LYS A 1 77 ? -16.346 9.374 19.676 1.00 85.75 77 LYS A CA 1
ATOM 628 C C . LYS A 1 77 ? -16.065 8.660 20.987 1.00 85.75 77 LYS A C 1
ATOM 630 O O . LYS A 1 77 ? -16.794 7.756 21.361 1.00 85.75 77 LYS A O 1
ATOM 635 N N . ILE A 1 78 ? -15.085 9.118 21.748 1.00 84.25 78 ILE A N 1
ATOM 636 C CA . ILE A 1 78 ? -14.938 8.736 23.151 1.00 84.25 78 ILE A CA 1
ATOM 637 C C . ILE A 1 78 ? -15.827 9.663 23.980 1.00 84.25 78 ILE A C 1
ATOM 639 O O . ILE A 1 78 ? -15.728 10.889 23.863 1.00 84.25 78 ILE A O 1
ATOM 643 N N . SER A 1 79 ? -16.710 9.084 24.797 1.00 79.06 79 SER A N 1
ATOM 644 C CA . SER A 1 79 ? -17.607 9.864 25.652 1.00 79.06 79 SER A CA 1
ATOM 645 C C . SER A 1 79 ? -16.790 10.689 26.663 1.00 79.06 79 SER A C 1
ATOM 647 O O . SER A 1 79 ? -15.842 10.191 27.270 1.00 79.06 79 SER A O 1
ATOM 649 N N . GLU A 1 80 ? -17.127 11.974 26.817 1.00 61.28 80 GLU A N 1
ATOM 650 C CA . GLU A 1 80 ? -16.280 13.027 27.421 1.00 61.28 80 GLU A CA 1
ATOM 651 C C . GLU A 1 80 ? -16.086 12.923 28.949 1.00 61.28 80 GLU A C 1
ATOM 653 O O . GLU A 1 80 ? -15.428 13.766 29.552 1.00 61.28 80 GLU A O 1
ATOM 658 N N . LEU A 1 81 ? -16.608 11.880 29.596 1.00 56.06 81 LEU A N 1
ATOM 659 C CA . LEU A 1 81 ? -16.700 11.784 31.057 1.00 56.06 81 LEU A CA 1
ATOM 660 C C . LEU A 1 81 ? -15.392 11.465 31.803 1.00 56.06 81 LEU A C 1
ATOM 662 O O . LEU A 1 81 ? -15.430 11.273 33.017 1.00 56.06 81 LEU A O 1
ATOM 666 N N . TYR A 1 82 ? -14.228 11.425 31.148 1.00 53.44 82 TYR A N 1
ATOM 667 C CA . TYR A 1 82 ? -13.029 10.898 31.799 1.00 53.44 82 TYR A CA 1
ATOM 668 C C . TYR A 1 82 ? -11.719 11.648 31.481 1.00 53.44 82 TYR A C 1
ATOM 670 O O . TYR A 1 82 ? -11.234 11.669 30.352 1.00 53.44 82 TYR A O 1
ATOM 678 N N . ASN A 1 83 ? -11.132 12.226 32.541 1.00 52.84 83 ASN A N 1
ATOM 679 C CA . ASN A 1 83 ? -9.838 12.926 32.614 1.00 52.84 83 ASN A CA 1
ATOM 680 C C . ASN A 1 83 ? -8.694 12.242 31.833 1.00 52.84 83 ASN A C 1
ATOM 682 O O . ASN A 1 83 ? -8.678 11.025 31.676 1.00 52.84 83 ASN A O 1
ATOM 686 N N . GLY A 1 84 ? -7.657 13.003 31.447 1.00 58.97 84 GLY A N 1
ATOM 687 C CA . GLY A 1 84 ? -6.525 12.574 30.596 1.00 58.97 84 GLY A CA 1
ATOM 688 C C . GLY A 1 84 ? -5.826 11.237 30.928 1.00 58.97 84 GLY A C 1
ATOM 689 O O . GLY A 1 84 ? -5.266 10.616 30.028 1.00 58.97 84 GLY A O 1
ATOM 690 N N . LYS A 1 85 ? -5.914 10.727 32.169 1.00 57.19 85 LYS A N 1
ATOM 691 C CA . LYS A 1 85 ? -5.445 9.374 32.550 1.00 57.19 85 LYS A CA 1
ATOM 692 C C . LYS A 1 85 ? -6.231 8.234 31.878 1.00 57.19 85 LYS A C 1
ATOM 694 O O . LYS A 1 85 ? -5.682 7.159 31.663 1.00 57.19 85 LYS A O 1
ATOM 699 N N . ASN A 1 86 ? -7.478 8.469 31.479 1.00 69.75 86 ASN A N 1
ATOM 700 C CA . ASN A 1 86 ? -8.330 7.447 30.871 1.00 69.75 86 ASN A CA 1
ATOM 701 C C . ASN A 1 86 ? -8.138 7.317 29.359 1.00 69.75 86 ASN A C 1
ATOM 703 O O . ASN A 1 86 ? -8.464 6.283 28.788 1.00 69.75 86 ASN A O 1
ATOM 707 N N . GLN A 1 87 ? -7.537 8.311 28.705 1.00 73.56 87 GLN A N 1
ATOM 708 C CA . GLN A 1 87 ? -7.205 8.231 27.279 1.00 73.56 87 GLN A CA 1
ATOM 709 C C . GLN A 1 87 ? -6.149 7.150 27.020 1.00 73.56 87 GLN A C 1
ATOM 711 O O . GLN A 1 87 ? -6.238 6.381 26.066 1.00 73.56 87 GLN A O 1
ATOM 716 N N . GLU A 1 88 ? -5.153 7.068 27.904 1.00 77.38 88 GLU A N 1
ATOM 717 C CA . GLU A 1 88 ? -4.132 6.026 27.866 1.00 77.38 88 GLU A CA 1
ATOM 718 C C . GLU A 1 88 ? -4.708 4.643 28.157 1.00 77.38 88 GLU A C 1
ATOM 720 O O . GLU A 1 88 ? -4.345 3.682 27.484 1.00 77.38 88 GLU A O 1
ATOM 725 N N . TYR A 1 89 ? -5.649 4.561 29.098 1.00 84.75 89 TYR A N 1
ATOM 726 C CA . TYR A 1 89 ? -6.359 3.328 29.410 1.00 84.75 89 TYR A CA 1
ATOM 727 C C . TYR A 1 89 ? -7.171 2.806 28.218 1.00 84.75 89 TYR A C 1
ATOM 729 O O . TYR A 1 89 ? -7.013 1.650 27.830 1.00 84.75 89 TYR A O 1
ATOM 737 N N . ILE A 1 90 ? -7.980 3.668 27.592 1.00 85.12 90 ILE A N 1
ATOM 738 C CA . ILE A 1 90 ? -8.795 3.313 26.422 1.00 85.12 90 ILE A CA 1
ATOM 739 C C . ILE A 1 90 ? -7.901 2.884 25.257 1.00 85.12 90 ILE A C 1
ATOM 741 O O . ILE A 1 90 ? -8.146 1.846 24.647 1.00 85.12 90 ILE A O 1
ATOM 745 N N . ALA A 1 91 ? -6.831 3.633 24.974 1.00 84.38 91 ALA A N 1
ATOM 746 C CA . ALA A 1 91 ? -5.889 3.265 23.920 1.00 84.38 91 ALA A CA 1
ATOM 747 C C . ALA A 1 91 ? -5.201 1.922 24.202 1.00 84.38 91 ALA A C 1
ATOM 749 O O . ALA A 1 91 ? -5.039 1.122 23.283 1.00 84.38 91 ALA A O 1
ATOM 750 N N . LYS A 1 92 ? -4.820 1.654 25.459 1.00 87.69 92 LYS A N 1
ATOM 751 C CA . LYS A 1 92 ? -4.219 0.378 25.860 1.00 87.69 92 LYS A CA 1
ATOM 752 C C . LYS A 1 92 ? -5.193 -0.781 25.658 1.00 87.69 92 LYS A C 1
ATOM 754 O O . LYS A 1 92 ? -4.863 -1.708 24.934 1.00 87.69 92 LYS A O 1
ATOM 759 N N . LYS A 1 93 ? -6.409 -0.689 26.205 1.00 89.75 93 LYS A N 1
ATOM 760 C CA . LYS A 1 93 ? -7.456 -1.709 26.032 1.00 89.75 93 LYS A CA 1
ATOM 761 C C . LYS A 1 93 ? -7.794 -1.942 24.558 1.00 89.75 93 LYS A C 1
ATOM 763 O O . LYS A 1 93 ? -7.981 -3.078 24.142 1.00 89.75 93 LYS A O 1
ATOM 768 N N . PHE A 1 94 ? -7.826 -0.886 23.747 1.00 90.50 94 PHE A N 1
ATOM 769 C CA . PHE A 1 94 ? -8.012 -1.011 22.304 1.00 90.50 94 PHE A CA 1
ATOM 770 C C . PHE A 1 94 ? -6.871 -1.795 21.637 1.00 90.50 94 PHE A C 1
ATOM 772 O O . PHE A 1 94 ? -7.138 -2.690 20.838 1.00 90.50 94 PHE A O 1
ATOM 779 N N . TYR A 1 95 ? -5.613 -1.505 21.984 1.00 89.31 95 TYR A N 1
ATOM 780 C CA . TYR A 1 95 ? -4.459 -2.274 21.507 1.00 89.31 95 TYR A CA 1
ATOM 781 C C . TYR A 1 95 ? -4.473 -3.724 21.992 1.00 89.31 95 TYR A C 1
ATOM 783 O O . TYR A 1 95 ? -4.118 -4.604 21.219 1.00 89.31 95 TYR A O 1
ATOM 791 N N . ASP A 1 96 ? -4.914 -3.990 23.218 1.00 91.69 96 ASP A N 1
ATOM 792 C CA . ASP A 1 96 ? -5.015 -5.358 23.736 1.00 91.69 96 ASP A CA 1
ATOM 793 C C . ASP A 1 96 ? -6.029 -6.194 22.924 1.00 91.69 96 ASP A C 1
ATOM 795 O O . ASP A 1 96 ? -5.853 -7.396 22.756 1.00 91.69 96 ASP A O 1
ATOM 799 N N . ILE A 1 97 ? -7.072 -5.557 22.376 1.00 92.50 97 ILE A N 1
ATOM 800 C CA . ILE A 1 97 ? -8.124 -6.221 21.586 1.00 92.50 97 ILE A CA 1
ATOM 801 C C . ILE A 1 97 ? -7.765 -6.305 20.092 1.00 92.50 97 ILE A C 1
ATOM 803 O O . ILE A 1 97 ? -8.058 -7.303 19.433 1.00 92.50 97 ILE A O 1
ATOM 807 N N . TYR A 1 98 ? -7.168 -5.249 19.532 1.00 92.19 98 TYR A N 1
ATOM 808 C CA . TYR A 1 98 ? -6.984 -5.085 18.083 1.00 92.19 98 TYR A CA 1
ATOM 809 C C . TYR A 1 98 ? -5.530 -4.939 17.629 1.00 92.19 98 TYR A C 1
ATOM 811 O O . TYR A 1 98 ? -5.287 -4.751 16.436 1.00 92.19 98 TYR A O 1
ATOM 819 N N . GLY A 1 99 ? -4.562 -5.042 18.539 1.00 88.81 99 GLY A N 1
ATOM 820 C CA . GLY A 1 99 ? -3.140 -4.819 18.274 1.00 88.81 99 GLY A CA 1
ATOM 821 C C . GLY A 1 99 ? -2.602 -5.645 17.112 1.00 88.81 99 GLY A C 1
ATOM 822 O O . GLY A 1 99 ? -1.998 -5.079 16.205 1.00 88.81 99 GLY A O 1
ATOM 823 N N . ASP A 1 100 ? -2.922 -6.938 17.068 1.00 89.88 100 ASP A N 1
ATOM 824 C CA . ASP A 1 100 ? -2.490 -7.832 15.986 1.00 89.88 100 ASP A CA 1
ATOM 825 C C . ASP A 1 100 ? -3.024 -7.384 14.616 1.00 89.88 100 ASP A C 1
ATOM 827 O O . ASP A 1 100 ? -2.307 -7.404 13.613 1.00 89.88 100 ASP A O 1
ATOM 831 N N . LYS A 1 101 ? -4.281 -6.921 14.562 1.00 90.62 101 LYS A N 1
ATOM 832 C CA . LYS A 1 101 ? -4.906 -6.427 13.323 1.00 90.62 101 LYS A CA 1
ATOM 833 C C . LYS A 1 101 ? -4.270 -5.116 12.863 1.00 90.62 101 LYS A C 1
ATOM 835 O O . LYS A 1 101 ? -4.052 -4.923 11.669 1.00 90.62 101 LYS A O 1
ATOM 840 N N . LEU A 1 102 ? -3.941 -4.232 13.804 1.00 88.06 102 LEU A N 1
ATOM 841 C CA . LEU A 1 102 ? -3.222 -2.992 13.516 1.00 88.06 102 LEU A CA 1
ATOM 842 C C . LEU A 1 102 ? -1.809 -3.271 13.011 1.00 88.06 102 LEU A C 1
ATOM 844 O O . LEU A 1 102 ? -1.370 -2.631 12.064 1.00 88.06 102 LEU A O 1
ATOM 848 N N . GLU A 1 103 ? -1.106 -4.240 13.596 1.00 88.31 103 GLU A N 1
ATOM 849 C CA . GLU A 1 103 ? 0.237 -4.605 13.149 1.00 88.31 103 GLU A CA 1
ATOM 850 C C . GLU A 1 103 ? 0.233 -5.164 11.720 1.00 88.31 103 GLU A C 1
ATOM 852 O O . GLU A 1 103 ? 1.104 -4.816 10.918 1.00 88.31 103 GLU A O 1
ATOM 857 N N . LEU A 1 104 ? -0.763 -5.987 11.372 1.00 91.00 104 LEU A N 1
ATOM 858 C CA . LEU A 1 104 ? -0.965 -6.451 9.997 1.00 91.00 104 LEU A CA 1
ATOM 859 C C . LEU A 1 104 ? -1.212 -5.283 9.038 1.00 91.00 104 LEU A C 1
ATOM 861 O O . LEU A 1 104 ? -0.540 -5.199 8.012 1.00 91.00 104 LEU A O 1
ATOM 865 N N . LEU A 1 105 ? -2.084 -4.342 9.409 1.00 90.94 105 LEU A N 1
ATOM 866 C CA . LEU A 1 105 ? -2.315 -3.136 8.616 1.00 90.94 105 LEU A CA 1
ATOM 867 C C . LEU A 1 105 ? -1.026 -2.323 8.431 1.00 90.94 105 LEU A C 1
ATOM 869 O O . LEU A 1 105 ? -0.750 -1.859 7.331 1.00 90.94 105 LEU A O 1
ATOM 873 N N . TYR A 1 106 ? -0.215 -2.156 9.477 1.00 88.25 106 TYR A N 1
ATOM 874 C CA . TYR A 1 106 ? 1.043 -1.410 9.377 1.00 88.25 106 TYR A CA 1
ATOM 875 C C . TYR A 1 106 ? 2.030 -2.076 8.414 1.00 88.25 106 TYR A C 1
ATOM 877 O O . TYR A 1 106 ? 2.689 -1.383 7.638 1.00 88.25 106 TYR A O 1
ATOM 885 N N . LYS A 1 107 ? 2.110 -3.412 8.419 1.00 89.94 107 LYS A N 1
ATOM 886 C CA . LYS A 1 107 ? 2.929 -4.174 7.461 1.00 89.94 107 LYS A CA 1
ATOM 887 C C . LYS A 1 107 ? 2.421 -4.005 6.030 1.00 89.94 107 LYS A C 1
ATOM 889 O O . LYS A 1 107 ? 3.220 -3.791 5.117 1.00 89.94 107 LYS A O 1
ATOM 894 N N . ASP A 1 108 ? 1.108 -4.061 5.844 1.00 91.69 108 ASP A N 1
ATOM 895 C CA . ASP A 1 108 ? 0.469 -3.896 4.541 1.00 91.69 108 ASP A CA 1
ATOM 896 C C . ASP A 1 108 ? 0.681 -2.475 3.985 1.00 91.69 108 ASP A C 1
ATOM 898 O O . ASP A 1 108 ? 1.085 -2.310 2.835 1.00 91.69 108 ASP A O 1
ATOM 902 N N . VAL A 1 109 ? 0.508 -1.443 4.815 1.00 89.31 109 VAL A N 1
ATOM 903 C CA . VAL A 1 109 ? 0.741 -0.037 4.440 1.00 89.31 109 VAL A CA 1
ATOM 904 C C . VAL A 1 109 ? 2.207 0.213 4.095 1.00 89.31 109 VAL A C 1
ATOM 906 O O . VAL A 1 109 ? 2.495 0.863 3.092 1.00 89.31 109 VAL A O 1
ATOM 909 N N . ASN A 1 110 ? 3.146 -0.341 4.867 1.00 87.94 110 ASN A N 1
ATOM 910 C CA . ASN A 1 110 ? 4.568 -0.247 4.535 1.00 87.94 110 ASN A CA 1
ATOM 911 C C . ASN A 1 110 ? 4.882 -0.926 3.192 1.00 87.94 110 ASN A C 1
ATOM 913 O O . ASN A 1 110 ? 5.622 -0.376 2.381 1.00 87.94 110 ASN A O 1
ATOM 917 N N . SER A 1 111 ? 4.274 -2.085 2.927 1.00 89.75 111 SER A N 1
ATOM 918 C CA . SER A 1 111 ? 4.425 -2.788 1.648 1.00 89.75 111 SER A CA 1
ATOM 919 C C . SER A 1 111 ? 3.931 -1.930 0.479 1.00 89.75 111 SER A C 1
ATOM 921 O O . SER A 1 111 ? 4.582 -1.869 -0.564 1.00 89.75 111 SER A O 1
ATOM 923 N N . ILE A 1 112 ? 2.820 -1.211 0.654 1.00 90.25 112 ILE A N 1
ATOM 924 C CA . ILE A 1 112 ? 2.323 -0.263 -0.348 1.00 90.25 112 ILE A CA 1
ATOM 925 C C . ILE A 1 112 ? 3.245 0.948 -0.502 1.00 90.25 112 ILE A C 1
ATOM 927 O O . ILE A 1 112 ? 3.479 1.393 -1.623 1.00 90.25 112 ILE A O 1
ATOM 931 N N . GLU A 1 113 ? 3.818 1.480 0.572 1.00 87.56 113 GLU A N 1
ATOM 932 C CA . GLU A 1 113 ? 4.748 2.606 0.460 1.00 87.56 113 GLU A CA 1
ATOM 933 C C . GLU A 1 113 ? 6.039 2.213 -0.284 1.00 87.56 113 GLU A C 1
ATOM 935 O O . GLU A 1 113 ? 6.513 2.945 -1.159 1.00 87.56 113 GLU A O 1
ATOM 940 N N . GLU A 1 114 ? 6.552 1.006 -0.037 1.00 89.19 114 GLU A N 1
ATOM 941 C CA . GLU A 1 114 ? 7.642 0.416 -0.819 1.00 89.19 114 GLU A CA 1
ATOM 942 C C . GLU A 1 114 ? 7.258 0.219 -2.291 1.00 89.19 114 GLU A C 1
ATOM 944 O O . GLU A 1 114 ? 8.059 0.522 -3.182 1.00 89.19 114 GLU A O 1
ATOM 949 N N . LEU A 1 115 ? 6.032 -0.243 -2.570 1.00 91.06 115 LEU A N 1
ATOM 950 C CA . LEU A 1 115 ? 5.507 -0.349 -3.932 1.00 91.06 115 LEU A CA 1
ATOM 951 C C . LEU A 1 115 ? 5.562 1.007 -4.641 1.00 91.06 115 LEU A C 1
ATOM 953 O O . LEU A 1 115 ? 6.093 1.078 -5.749 1.00 91.06 115 LEU A O 1
ATOM 957 N N . LYS A 1 116 ? 5.073 2.088 -4.016 1.00 89.25 116 LYS A N 1
ATOM 958 C CA . LYS A 1 116 ? 5.086 3.431 -4.627 1.00 89.25 116 LYS A CA 1
ATOM 959 C C . LYS A 1 116 ? 6.502 3.855 -5.014 1.00 89.25 116 LYS A C 1
ATOM 961 O O . LYS A 1 116 ? 6.721 4.360 -6.116 1.00 89.25 116 LYS A O 1
ATOM 966 N N . GLN A 1 117 ? 7.481 3.622 -4.139 1.00 89.94 117 GLN A N 1
ATOM 967 C CA . GLN A 1 117 ? 8.885 3.929 -4.424 1.00 89.94 117 GLN A CA 1
ATOM 968 C C . GLN A 1 117 ? 9.443 3.070 -5.564 1.00 89.94 117 GLN A C 1
ATOM 970 O O . GLN A 1 117 ? 10.139 3.587 -6.443 1.00 89.94 117 GLN A O 1
ATOM 975 N N . LYS A 1 118 ? 9.113 1.773 -5.597 1.00 90.75 118 LYS A N 1
ATOM 976 C CA . LYS A 1 118 ? 9.538 0.872 -6.676 1.00 90.75 118 LYS A CA 1
ATOM 977 C C . LYS A 1 118 ? 8.904 1.222 -8.016 1.00 90.75 118 LYS A C 1
ATOM 979 O O . LYS A 1 118 ? 9.611 1.164 -9.018 1.00 90.75 118 LYS A O 1
ATOM 984 N N . VAL A 1 119 ? 7.633 1.626 -8.053 1.00 90.12 119 VAL A N 1
ATOM 985 C CA . VAL A 1 119 ? 6.974 2.111 -9.278 1.00 90.12 119 VAL A CA 1
ATOM 986 C C . VAL A 1 119 ? 7.711 3.340 -9.809 1.00 90.12 119 VAL A C 1
ATOM 988 O O . VAL A 1 119 ? 8.167 3.317 -10.951 1.00 90.12 119 VAL A O 1
ATOM 991 N N . LYS A 1 120 ? 7.935 4.360 -8.965 1.00 89.94 120 LYS A N 1
ATOM 992 C CA . LYS A 1 120 ? 8.688 5.574 -9.340 1.00 89.94 120 LYS A CA 1
ATOM 993 C C . LYS A 1 120 ? 10.088 5.251 -9.868 1.00 89.94 120 LYS A C 1
ATOM 995 O O . LYS A 1 120 ? 10.492 5.755 -10.911 1.00 89.94 120 LYS A O 1
ATOM 1000 N N . SER A 1 121 ? 10.824 4.391 -9.164 1.00 90.69 121 SER A N 1
ATOM 1001 C CA . SER A 1 121 ? 12.171 3.970 -9.568 1.00 90.69 121 SER A CA 1
ATOM 1002 C C . SER A 1 121 ? 12.163 3.199 -10.892 1.00 90.69 121 SER A C 1
ATOM 1004 O O . SER A 1 121 ? 12.980 3.464 -11.768 1.00 90.69 121 SER A O 1
ATOM 1006 N N . THR A 1 122 ? 11.206 2.285 -11.075 1.00 89.25 122 THR A N 1
ATOM 1007 C CA . THR A 1 122 ? 11.076 1.481 -12.298 1.00 89.25 122 THR A CA 1
ATOM 1008 C C . THR A 1 122 ? 10.830 2.363 -13.513 1.00 89.25 122 THR A C 1
ATOM 1010 O O . THR A 1 122 ? 11.546 2.222 -14.503 1.00 89.25 122 THR A O 1
ATOM 1013 N N . LYS A 1 123 ? 9.878 3.298 -13.427 1.00 88.56 123 LYS A N 1
ATOM 1014 C CA . LYS A 1 123 ? 9.590 4.219 -14.529 1.00 88.56 123 LYS A CA 1
ATOM 1015 C C . LYS A 1 123 ? 10.778 5.135 -14.829 1.00 88.56 123 LYS A C 1
ATOM 1017 O O . LYS A 1 123 ? 11.247 5.164 -15.959 1.00 88.56 123 LYS A O 1
ATOM 1022 N N . LYS A 1 124 ? 11.387 5.742 -13.800 1.00 89.94 124 LYS A N 1
ATOM 1023 C CA . LYS A 1 124 ? 12.603 6.562 -13.960 1.00 89.94 124 LYS A CA 1
ATOM 1024 C C . LYS A 1 124 ? 13.750 5.799 -14.634 1.00 89.94 124 LYS A C 1
ATOM 1026 O O . LYS A 1 124 ? 14.477 6.374 -15.439 1.00 89.94 124 LYS A O 1
ATOM 1031 N N . ASN A 1 125 ? 13.937 4.523 -14.300 1.00 89.69 125 ASN A N 1
ATOM 1032 C CA . ASN A 1 125 ? 14.968 3.689 -14.917 1.00 89.69 125 ASN A CA 1
ATOM 1033 C C . ASN A 1 125 ? 14.657 3.382 -16.385 1.00 89.69 125 ASN A C 1
ATOM 1035 O O . ASN A 1 125 ? 15.575 3.383 -17.202 1.00 89.69 125 ASN A O 1
ATOM 1039 N N . ILE A 1 126 ? 13.388 3.127 -16.720 1.00 88.25 126 ILE A N 1
ATOM 1040 C CA . ILE A 1 126 ? 12.946 2.928 -18.106 1.00 88.25 126 ILE A CA 1
ATOM 1041 C C . ILE A 1 126 ? 13.192 4.204 -18.911 1.00 88.25 126 ILE A C 1
ATOM 1043 O O . ILE A 1 126 ? 13.896 4.139 -19.915 1.00 88.25 126 ILE A O 1
ATOM 1047 N N . ASP A 1 127 ? 12.741 5.357 -18.415 1.00 88.56 127 ASP A N 1
ATOM 1048 C CA . ASP A 1 127 ? 12.976 6.657 -19.048 1.00 88.56 127 ASP A CA 1
ATOM 1049 C C . ASP A 1 127 ? 14.469 6.913 -19.263 1.00 88.56 127 ASP A C 1
ATOM 1051 O O . ASP A 1 127 ? 14.907 7.217 -20.370 1.00 88.56 127 ASP A O 1
ATOM 1055 N N . TYR A 1 128 ? 15.282 6.738 -18.219 1.00 89.81 128 TYR A N 1
ATOM 1056 C CA . TYR A 1 128 ? 16.728 6.935 -18.289 1.00 89.81 128 TYR A CA 1
ATOM 1057 C C . TYR A 1 128 ? 17.387 6.061 -19.365 1.00 89.81 128 TYR A C 1
ATOM 1059 O O . TYR A 1 128 ? 18.177 6.559 -20.169 1.00 89.81 128 TYR A O 1
ATOM 1067 N N . LEU A 1 129 ? 17.041 4.769 -19.414 1.00 88.44 129 LEU A N 1
ATOM 1068 C CA . LEU A 1 129 ? 17.555 3.845 -20.425 1.00 88.44 129 LEU A CA 1
ATOM 1069 C C . LEU A 1 129 ? 17.101 4.233 -21.835 1.00 88.44 129 LEU A C 1
ATOM 1071 O O . LEU A 1 129 ? 17.908 4.179 -22.767 1.00 88.44 129 LEU A O 1
ATOM 1075 N N . THR A 1 130 ? 15.845 4.649 -21.992 1.00 88.44 130 THR A N 1
ATOM 1076 C CA . THR A 1 130 ? 15.290 5.127 -23.262 1.00 88.44 130 THR A CA 1
ATOM 1077 C C . THR A 1 130 ? 16.030 6.378 -23.739 1.00 88.44 130 THR A C 1
ATOM 1079 O O . THR A 1 130 ? 16.556 6.389 -24.853 1.00 88.44 130 THR A O 1
ATOM 1082 N N . TYR A 1 131 ? 16.177 7.403 -22.895 1.00 88.69 131 TYR A N 1
ATOM 1083 C CA . TYR A 1 131 ? 16.851 8.653 -23.264 1.00 88.69 131 TYR A CA 1
ATOM 1084 C C . TYR A 1 131 ? 18.339 8.467 -23.567 1.00 88.69 131 TYR A C 1
ATOM 1086 O O . TYR A 1 131 ? 18.839 9.050 -24.530 1.00 88.69 131 TYR A O 1
ATOM 1094 N N . ILE A 1 132 ? 19.051 7.627 -22.809 1.00 91.88 132 ILE A N 1
ATOM 1095 C CA . ILE A 1 132 ? 20.453 7.307 -23.118 1.00 91.88 132 ILE A CA 1
ATOM 1096 C C . ILE A 1 132 ? 20.575 6.583 -24.450 1.00 91.88 132 ILE A C 1
ATOM 1098 O O . ILE A 1 132 ? 21.468 6.898 -25.235 1.00 91.88 132 ILE A O 1
ATOM 1102 N N . SER A 1 133 ? 19.682 5.635 -24.723 1.00 90.00 133 SER A N 1
ATOM 1103 C CA . SER A 1 133 ? 19.694 4.895 -25.982 1.00 90.00 133 SER A CA 1
ATOM 1104 C C . SER A 1 133 ? 19.429 5.825 -27.170 1.00 90.00 133 SER A C 1
ATOM 1106 O O . SER A 1 133 ? 20.156 5.766 -28.159 1.00 90.00 133 SER A O 1
ATOM 1108 N N . ILE A 1 134 ? 18.472 6.751 -27.045 1.00 89.25 134 ILE A N 1
ATOM 1109 C CA . ILE A 1 134 ? 18.218 7.801 -28.045 1.00 89.25 134 ILE A CA 1
ATOM 1110 C C . ILE A 1 134 ? 19.458 8.688 -28.227 1.00 89.25 134 ILE A C 1
ATOM 1112 O O . ILE A 1 134 ? 19.886 8.920 -29.357 1.00 89.25 134 ILE A O 1
ATOM 1116 N N . GLY A 1 135 ? 20.084 9.137 -27.136 1.00 91.38 135 GLY A N 1
ATOM 1117 C CA . GLY A 1 135 ? 21.314 9.931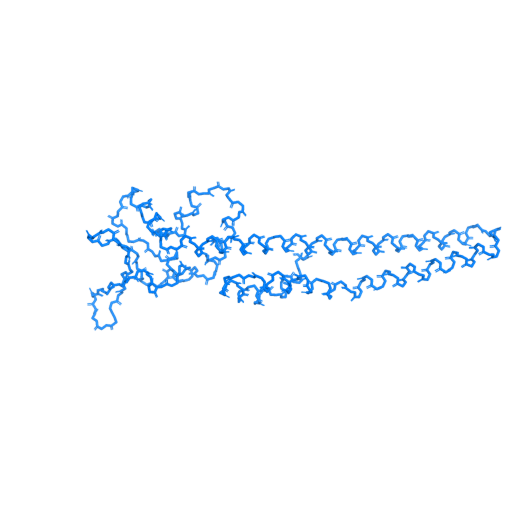 -27.193 1.00 91.38 135 GLY A CA 1
ATOM 1118 C C . GLY A 1 135 ? 22.459 9.199 -27.903 1.00 91.38 135 GLY A C 1
ATOM 1119 O O . GLY A 1 135 ? 23.139 9.777 -28.751 1.00 91.38 135 GLY A O 1
ATOM 1120 N N . ALA A 1 136 ? 22.633 7.906 -27.622 1.00 92.50 136 ALA A N 1
ATOM 1121 C CA . ALA A 1 136 ? 23.629 7.063 -28.276 1.00 92.50 136 ALA A CA 1
ATOM 1122 C C . ALA A 1 136 ? 23.352 6.893 -29.778 1.00 92.50 136 ALA A C 1
ATOM 1124 O O . ALA A 1 136 ? 24.291 6.948 -30.572 1.00 92.50 136 ALA A O 1
ATOM 1125 N N . ILE A 1 137 ? 22.085 6.739 -30.177 1.00 92.75 137 ILE A N 1
ATOM 1126 C CA . ILE A 1 137 ? 21.672 6.672 -31.587 1.00 92.75 137 ILE A CA 1
ATOM 1127 C C . ILE A 1 137 ? 22.024 7.972 -32.315 1.00 92.75 137 ILE A C 1
ATOM 1129 O O . ILE A 1 137 ? 22.619 7.926 -33.391 1.00 92.75 137 ILE A O 1
ATOM 1133 N N . VAL A 1 138 ? 21.710 9.129 -31.724 1.00 92.81 138 VAL A N 1
ATOM 1134 C CA . VAL A 1 138 ? 22.022 10.442 -32.314 1.00 92.81 138 VAL A CA 1
ATOM 1135 C C . VAL A 1 138 ? 23.532 10.615 -32.488 1.00 92.81 138 VAL A C 1
ATOM 1137 O O . VAL A 1 138 ? 23.984 10.992 -33.569 1.00 92.81 138 VAL A O 1
ATOM 1140 N N . LEU A 1 139 ? 24.327 10.280 -31.467 1.00 92.56 139 LEU A N 1
ATOM 1141 C CA . LEU A 1 139 ? 25.789 10.352 -31.544 1.00 92.56 139 LEU A CA 1
ATOM 1142 C C . LEU A 1 139 ? 26.360 9.422 -32.622 1.00 92.56 139 LEU A C 1
ATOM 1144 O O . LEU A 1 139 ? 27.219 9.840 -33.396 1.00 92.56 139 LEU A O 1
ATOM 1148 N N . GLN A 1 140 ? 25.866 8.184 -32.715 1.00 90.44 140 GLN A N 1
ATOM 1149 C CA . GLN A 1 140 ? 26.269 7.236 -33.758 1.00 90.44 140 GLN A CA 1
ATOM 1150 C C . GLN A 1 140 ? 25.894 7.734 -35.162 1.00 90.44 140 GLN A C 1
ATOM 1152 O O . GLN A 1 140 ? 26.700 7.623 -36.086 1.00 90.44 140 GLN A O 1
ATOM 1157 N N . GLY A 1 141 ? 24.716 8.343 -35.317 1.00 88.81 141 GLY A N 1
ATOM 1158 C CA . GLY A 1 141 ? 24.290 8.970 -36.568 1.00 88.81 141 GLY A CA 1
ATOM 1159 C C . GLY A 1 141 ? 25.202 10.126 -36.986 1.00 88.81 141 GLY A C 1
ATOM 1160 O O . GLY A 1 141 ? 25.655 10.172 -38.127 1.00 88.81 141 GLY A O 1
ATOM 1161 N N . ILE A 1 142 ? 25.549 11.018 -36.053 1.00 90.00 142 ILE A N 1
ATOM 1162 C CA . ILE A 1 142 ? 26.485 12.126 -36.303 1.00 90.00 142 ILE A CA 1
ATOM 1163 C C . ILE A 1 142 ? 27.876 11.595 -36.683 1.00 90.00 142 ILE A C 1
ATOM 1165 O O . ILE A 1 142 ? 28.481 12.090 -37.634 1.00 90.00 142 ILE A O 1
ATOM 1169 N N . MET A 1 143 ? 28.370 10.563 -35.990 1.00 87.00 143 MET A N 1
ATOM 1170 C CA . MET A 1 143 ? 29.658 9.928 -36.301 1.00 87.00 143 MET A CA 1
ATOM 1171 C C . MET A 1 143 ? 29.707 9.403 -37.740 1.00 87.00 143 MET A C 1
ATOM 1173 O O . MET A 1 143 ? 30.702 9.613 -38.433 1.00 87.00 143 MET A O 1
ATOM 1177 N N . LEU A 1 144 ? 28.629 8.769 -38.213 1.00 85.81 144 LEU A N 1
ATOM 1178 C CA . LEU A 1 144 ? 28.536 8.270 -39.588 1.00 85.81 144 LEU A CA 1
ATOM 1179 C C . LEU A 1 144 ? 28.565 9.385 -40.643 1.00 85.81 144 LEU A C 1
ATOM 1181 O O . LEU A 1 144 ? 29.026 9.137 -41.756 1.00 85.81 144 LEU A O 1
ATOM 1185 N N . ILE A 1 145 ? 28.094 10.589 -40.302 1.00 84.38 145 ILE A N 1
ATOM 1186 C CA . ILE A 1 145 ? 28.059 11.752 -41.201 1.00 84.38 145 ILE A CA 1
ATOM 1187 C C . ILE A 1 145 ? 29.407 12.486 -41.219 1.00 84.38 145 ILE A C 1
ATOM 1189 O O . ILE A 1 145 ? 29.892 12.863 -42.283 1.00 84.38 145 ILE A O 1
ATOM 1193 N N . ILE A 1 146 ? 30.016 12.708 -40.049 1.00 85.56 146 ILE A N 1
ATOM 1194 C CA . ILE A 1 146 ? 31.252 13.498 -39.924 1.00 85.56 146 ILE A CA 1
ATOM 1195 C C . ILE A 1 146 ? 32.472 12.700 -40.402 1.00 85.56 146 ILE A C 1
ATOM 1197 O O . ILE A 1 146 ? 33.337 13.231 -41.100 1.00 85.56 146 ILE A O 1
ATOM 1201 N N . PHE A 1 147 ? 32.558 11.414 -40.059 1.00 81.94 147 PHE A N 1
ATOM 1202 C CA . PHE A 1 147 ? 33.733 10.595 -40.347 1.00 81.94 147 PHE A CA 1
ATOM 1203 C C . PHE A 1 147 ? 33.550 9.783 -41.638 1.00 81.94 147 PHE A C 1
ATOM 1205 O O . PHE A 1 147 ? 33.358 8.566 -41.636 1.00 81.94 147 PHE A O 1
ATOM 1212 N N . ASN A 1 148 ? 33.666 10.462 -42.780 1.00 69.62 148 ASN A N 1
ATOM 1213 C CA . ASN A 1 148 ? 33.453 9.845 -44.095 1.00 69.62 148 ASN A CA 1
ATOM 1214 C C . ASN A 1 148 ? 34.454 8.725 -44.453 1.00 69.62 148 ASN A C 1
ATOM 1216 O O . ASN A 1 148 ? 34.085 7.807 -45.193 1.00 69.62 148 ASN A O 1
ATOM 1220 N N . ASN A 1 149 ? 35.660 8.742 -43.869 1.00 80.62 149 ASN A N 1
ATOM 1221 C CA . ASN A 1 149 ? 36.730 7.752 -44.088 1.00 80.62 149 ASN A CA 1
ATOM 1222 C C . ASN A 1 149 ? 36.642 6.493 -43.201 1.00 80.62 149 ASN A C 1
ATOM 1224 O O . ASN A 1 149 ? 37.576 5.693 -43.173 1.00 80.62 149 ASN A O 1
ATOM 1228 N N . ILE A 1 150 ? 35.540 6.286 -42.474 1.00 82.44 150 ILE A N 1
ATOM 1229 C CA . ILE A 1 150 ? 35.314 5.030 -41.744 1.00 82.44 150 ILE A CA 1
ATOM 1230 C C . ILE A 1 150 ? 35.210 3.861 -42.739 1.00 82.44 150 ILE A C 1
ATOM 1232 O O . ILE A 1 150 ? 34.564 3.972 -43.786 1.00 82.44 150 ILE A O 1
ATOM 1236 N N . SER A 1 151 ? 35.824 2.722 -42.397 1.00 87.44 151 SER A N 1
ATOM 1237 C CA . SER A 1 151 ? 35.770 1.509 -43.218 1.00 87.44 151 SER A CA 1
ATOM 1238 C C . SER A 1 151 ? 34.329 1.019 -43.414 1.00 87.44 151 SER A C 1
ATOM 1240 O O . SER A 1 151 ? 33.473 1.174 -42.542 1.00 87.44 151 SER A O 1
ATOM 1242 N N . SER A 1 152 ? 34.047 0.387 -44.556 1.00 86.88 152 SER A N 1
ATOM 1243 C CA . SER A 1 152 ? 32.706 -0.143 -44.857 1.00 86.88 152 SER A CA 1
ATOM 1244 C C . SER A 1 152 ? 32.201 -1.098 -43.764 1.00 86.88 152 SER A C 1
ATOM 1246 O O . SER A 1 152 ? 31.055 -0.993 -43.329 1.00 86.88 152 SER A O 1
ATOM 1248 N N . LEU A 1 153 ? 33.088 -1.946 -43.234 1.00 88.44 153 LEU A N 1
ATOM 1249 C CA . LEU A 1 153 ? 32.774 -2.874 -42.149 1.00 88.44 153 LEU A CA 1
ATOM 1250 C C . LEU A 1 153 ? 32.371 -2.146 -40.854 1.00 88.44 153 LEU A C 1
ATOM 1252 O O . LEU A 1 153 ? 31.392 -2.525 -40.218 1.00 88.44 153 LEU A O 1
ATOM 1256 N N . ALA A 1 154 ? 33.058 -1.060 -40.492 1.00 86.44 154 ALA A N 1
ATOM 1257 C CA . ALA A 1 154 ? 32.702 -0.266 -39.318 1.00 86.44 154 ALA A CA 1
ATOM 1258 C C . ALA A 1 154 ? 31.375 0.495 -39.498 1.00 86.44 154 ALA A C 1
ATOM 1260 O O . ALA A 1 154 ? 30.590 0.572 -38.554 1.00 86.44 154 ALA A O 1
ATOM 1261 N N . LYS A 1 155 ? 31.061 0.979 -40.710 1.00 86.62 155 LYS A N 1
ATOM 1262 C CA . LYS A 1 155 ? 29.747 1.584 -4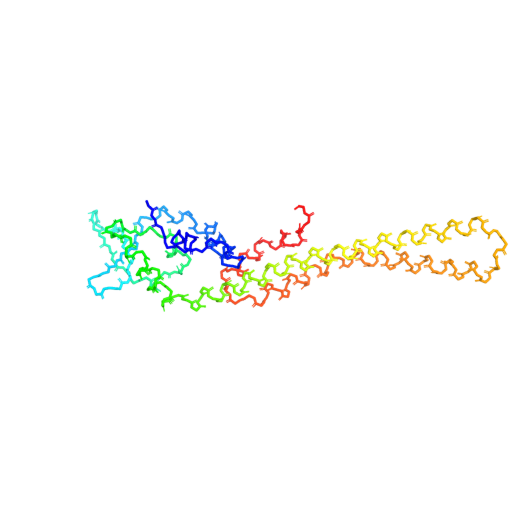1.010 1.00 86.62 155 LYS A CA 1
ATOM 1263 C C . LYS A 1 155 ? 28.602 0.582 -40.822 1.00 86.62 155 LYS A C 1
ATOM 1265 O O . LYS A 1 155 ? 27.580 0.935 -40.241 1.00 86.62 155 LYS A O 1
ATOM 1270 N N . ILE A 1 156 ? 28.792 -0.668 -41.255 1.00 89.19 156 ILE A N 1
ATOM 1271 C CA . ILE A 1 156 ? 27.815 -1.753 -41.060 1.00 89.19 156 ILE A CA 1
ATOM 1272 C C . ILE A 1 156 ? 27.609 -2.037 -39.567 1.00 89.19 156 ILE A C 1
ATOM 1274 O O . ILE A 1 156 ? 26.469 -2.116 -39.116 1.00 89.19 156 ILE A O 1
ATOM 1278 N N . ILE A 1 157 ? 28.692 -2.137 -38.789 1.00 90.88 157 ILE A N 1
ATOM 1279 C CA . ILE A 1 157 ? 28.618 -2.385 -37.339 1.00 90.88 157 ILE A CA 1
ATOM 1280 C C . ILE A 1 157 ? 27.838 -1.272 -36.626 1.00 90.88 157 ILE A C 1
ATOM 1282 O O . ILE A 1 157 ? 26.946 -1.567 -35.832 1.00 90.88 157 ILE A O 1
ATOM 1286 N N . ILE A 1 158 ? 28.128 -0.004 -36.932 1.00 90.12 158 ILE A N 1
ATOM 1287 C CA . ILE A 1 158 ? 27.413 1.136 -36.339 1.00 90.12 158 ILE A CA 1
ATOM 1288 C C . ILE A 1 158 ? 25.936 1.124 -36.761 1.00 90.12 158 ILE A C 1
ATOM 1290 O O . ILE A 1 158 ? 25.060 1.311 -35.922 1.00 90.12 158 ILE A O 1
ATOM 1294 N N . GLY A 1 159 ? 25.639 0.839 -38.034 1.00 88.38 159 GLY A N 1
ATOM 1295 C CA . GLY A 1 159 ? 24.262 0.727 -38.525 1.00 88.38 159 GLY A CA 1
ATOM 1296 C C . GLY A 1 159 ? 23.449 -0.348 -37.793 1.00 88.38 159 GLY A C 1
ATOM 1297 O O . GLY A 1 159 ? 22.320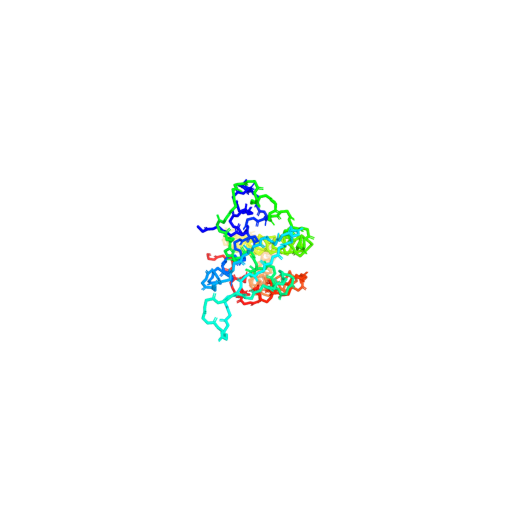 -0.092 -37.379 1.00 88.38 159 GLY A O 1
ATOM 1298 N N . ILE A 1 160 ? 24.037 -1.525 -37.559 1.00 92.62 160 ILE A N 1
ATOM 1299 C CA . ILE A 1 160 ? 23.416 -2.591 -36.755 1.00 92.62 160 ILE A CA 1
ATOM 1300 C C . ILE A 1 160 ? 23.215 -2.127 -35.305 1.00 92.62 160 ILE A C 1
ATOM 1302 O O . ILE A 1 160 ? 22.149 -2.353 -34.733 1.00 92.62 160 ILE A O 1
ATOM 1306 N N . GLY A 1 161 ? 24.206 -1.445 -34.723 1.00 91.38 161 GLY A N 1
ATOM 1307 C CA . GLY A 1 161 ? 24.127 -0.887 -33.371 1.00 91.38 161 GLY A CA 1
ATOM 1308 C C . GLY A 1 161 ? 22.947 0.071 -33.188 1.00 91.38 161 GLY A C 1
ATOM 1309 O O . GLY A 1 161 ? 22.197 -0.065 -32.221 1.00 91.38 161 GLY A O 1
ATOM 1310 N N . ILE A 1 162 ? 22.724 0.970 -34.151 1.00 92.81 162 ILE A N 1
ATOM 1311 C CA . ILE A 1 162 ? 21.580 1.893 -34.161 1.00 92.81 162 ILE A CA 1
ATOM 1312 C C . ILE A 1 162 ? 20.253 1.124 -34.162 1.00 92.81 162 ILE A C 1
ATOM 1314 O O . ILE A 1 162 ? 19.381 1.410 -33.342 1.00 92.81 162 ILE A O 1
ATOM 1318 N N . ILE A 1 163 ? 20.100 0.133 -35.049 1.00 93.25 163 ILE A N 1
ATOM 1319 C CA . ILE A 1 163 ? 18.863 -0.659 -35.166 1.00 93.25 163 ILE A CA 1
ATOM 1320 C C . ILE A 1 163 ? 18.566 -1.402 -33.860 1.00 93.25 163 ILE A C 1
ATOM 1322 O O . ILE A 1 163 ? 17.424 -1.402 -33.390 1.00 93.25 163 ILE A O 1
ATOM 1326 N N . LEU A 1 164 ? 19.586 -2.019 -33.257 1.00 93.06 164 LEU A N 1
ATOM 1327 C CA . LEU A 1 164 ? 19.440 -2.757 -32.004 1.00 93.06 164 LEU A CA 1
ATOM 1328 C C . LEU A 1 164 ? 19.071 -1.835 -30.840 1.00 93.06 164 LEU A C 1
ATOM 1330 O O . LEU A 1 164 ? 18.137 -2.144 -30.102 1.00 93.06 164 LEU A O 1
ATOM 1334 N N . LEU A 1 165 ? 19.753 -0.695 -30.693 1.00 91.31 165 LEU A N 1
ATOM 1335 C CA . LEU A 1 165 ? 19.453 0.278 -29.640 1.00 91.31 165 LEU A CA 1
ATOM 1336 C C . LEU A 1 165 ? 18.045 0.853 -29.788 1.00 91.31 165 LEU A C 1
ATOM 1338 O O . LEU A 1 165 ? 17.318 0.938 -28.801 1.00 91.31 165 LEU A O 1
ATOM 1342 N N . PHE A 1 166 ? 17.631 1.178 -31.013 1.00 90.38 166 PHE A N 1
ATOM 1343 C CA . PHE A 1 166 ? 16.296 1.703 -31.285 1.00 90.38 166 PHE A CA 1
ATOM 1344 C C . PHE A 1 166 ? 15.209 0.678 -30.952 1.00 90.38 166 PHE A C 1
ATOM 1346 O O . PHE A 1 166 ? 14.254 0.983 -30.236 1.00 90.38 166 PHE A O 1
ATOM 1353 N N . SER A 1 167 ? 15.398 -0.568 -31.397 1.00 91.50 167 SER A N 1
ATOM 1354 C CA . SER A 1 167 ? 14.488 -1.675 -31.089 1.00 91.50 167 SER A CA 1
ATOM 1355 C C . SER A 1 167 ? 14.394 -1.919 -29.580 1.00 91.50 167 SER A C 1
ATOM 1357 O O . SER A 1 167 ? 13.306 -2.139 -29.050 1.00 91.50 167 SER A O 1
ATOM 1359 N N . PHE A 1 168 ? 15.523 -1.831 -28.870 1.00 89.81 168 PHE A N 1
ATOM 1360 C CA . PHE A 1 168 ? 15.570 -1.961 -27.418 1.00 89.81 168 PHE A CA 1
ATOM 1361 C C . PHE A 1 168 ? 14.825 -0.825 -26.706 1.00 89.81 168 PHE A C 1
ATOM 1363 O O . PHE A 1 168 ? 14.026 -1.108 -25.817 1.00 89.81 168 PHE A O 1
ATOM 1370 N N . SER A 1 169 ? 15.028 0.438 -27.100 1.00 88.62 169 SER A N 1
ATOM 1371 C CA . SER A 1 169 ? 14.313 1.586 -26.513 1.00 88.62 169 SER A CA 1
ATOM 1372 C C . SER A 1 169 ? 12.803 1.453 -26.670 1.00 88.62 169 SER A C 1
ATOM 1374 O O . SER A 1 169 ? 12.058 1.593 -25.704 1.00 88.62 169 SER A O 1
ATOM 1376 N N . ILE A 1 170 ? 12.358 1.105 -27.880 1.00 88.69 170 ILE A N 1
ATOM 1377 C CA . ILE A 1 170 ? 10.947 0.867 -28.178 1.00 88.69 170 ILE A CA 1
ATOM 1378 C C . ILE A 1 170 ? 10.387 -0.253 -27.296 1.00 88.69 170 ILE A C 1
ATOM 1380 O O . ILE A 1 170 ? 9.318 -0.109 -26.702 1.00 88.69 170 ILE A O 1
ATOM 1384 N N . PHE A 1 171 ? 11.117 -1.362 -27.169 1.00 89.56 171 PHE A N 1
ATOM 1385 C CA . PHE A 1 171 ? 10.701 -2.480 -26.329 1.00 89.56 171 PHE A CA 1
ATOM 1386 C C . PHE A 1 171 ? 10.586 -2.095 -24.845 1.00 89.56 171 PHE A C 1
ATOM 1388 O O . PHE A 1 171 ? 9.642 -2.512 -24.172 1.00 89.56 171 PHE A O 1
ATOM 1395 N N . GLN A 1 172 ? 11.514 -1.291 -24.316 1.00 86.19 172 GLN A N 1
ATOM 1396 C CA . GLN A 1 172 ? 11.428 -0.801 -22.936 1.00 86.19 172 GLN A CA 1
ATOM 1397 C C . GLN A 1 172 ? 10.163 0.040 -22.727 1.00 86.19 172 GLN A C 1
ATOM 1399 O O . GLN A 1 172 ? 9.420 -0.238 -21.788 1.00 86.19 172 GLN A O 1
ATOM 1404 N N . GLN A 1 173 ? 9.861 0.963 -23.646 1.00 84.62 173 GLN A N 1
ATOM 1405 C CA . GLN A 1 173 ? 8.673 1.814 -23.556 1.00 84.62 173 GLN A CA 1
ATOM 1406 C C . GLN A 1 173 ? 7.370 1.006 -23.629 1.00 84.62 173 GLN A C 1
ATOM 1408 O O . GLN A 1 173 ? 6.482 1.169 -22.799 1.00 84.62 173 GLN A O 1
ATOM 1413 N N . PHE A 1 174 ? 7.263 0.062 -24.572 1.00 86.88 174 PHE A N 1
ATOM 1414 C CA . PHE A 1 174 ? 6.063 -0.775 -24.702 1.00 86.88 174 PHE A CA 1
ATOM 1415 C C . PHE A 1 174 ? 5.852 -1.735 -23.527 1.00 86.88 174 PHE A C 1
ATOM 1417 O O . PHE A 1 174 ? 4.731 -2.192 -23.298 1.00 86.88 174 PHE A O 1
ATOM 1424 N N . THR A 1 175 ? 6.911 -2.082 -22.792 1.00 87.88 175 THR A N 1
ATOM 1425 C CA . THR A 1 175 ? 6.800 -2.976 -21.632 1.00 87.88 175 THR A CA 1
ATOM 1426 C C . THR A 1 175 ? 6.638 -2.246 -20.302 1.00 87.88 175 THR A C 1
ATOM 1428 O O . THR A 1 175 ? 6.384 -2.920 -19.302 1.00 87.88 175 THR A O 1
ATOM 1431 N N . GLU A 1 176 ? 6.717 -0.911 -20.276 1.00 86.56 176 GLU A N 1
ATOM 1432 C CA . GLU A 1 176 ? 6.588 -0.099 -19.061 1.00 86.56 176 GLU A CA 1
ATOM 1433 C C . GLU A 1 176 ? 5.283 -0.393 -18.318 1.00 86.56 176 GLU A C 1
ATOM 1435 O O . GLU A 1 176 ? 5.315 -0.895 -17.191 1.00 86.56 176 GLU A O 1
ATOM 1440 N N . ASP A 1 177 ? 4.143 -0.191 -18.980 1.00 85.56 177 ASP A N 1
ATOM 1441 C CA . ASP A 1 177 ? 2.819 -0.394 -18.388 1.00 85.56 177 ASP A CA 1
ATOM 1442 C C . ASP A 1 177 ? 2.644 -1.806 -17.837 1.00 85.56 177 ASP A C 1
ATOM 1444 O O . ASP A 1 177 ? 2.132 -2.008 -16.735 1.00 85.56 177 ASP A O 1
ATOM 1448 N N . LYS A 1 178 ? 3.093 -2.812 -18.595 1.00 89.25 178 LYS A N 1
ATOM 1449 C CA . LYS A 1 178 ? 2.978 -4.213 -18.185 1.00 89.25 178 LYS A CA 1
ATOM 1450 C C . LYS A 1 178 ? 3.830 -4.493 -16.948 1.00 89.25 178 LYS A C 1
ATOM 1452 O O . LYS A 1 178 ? 3.371 -5.192 -16.044 1.00 89.25 178 LYS A O 1
ATOM 1457 N N . ARG A 1 179 ? 5.053 -3.957 -16.888 1.00 88.19 179 ARG A N 1
ATOM 1458 C CA . ARG A 1 179 ? 5.957 -4.122 -15.739 1.00 88.19 179 ARG A CA 1
ATOM 1459 C C . ARG A 1 179 ? 5.406 -3.436 -14.496 1.00 88.19 179 ARG A C 1
ATOM 1461 O O . ARG A 1 179 ? 5.416 -4.047 -13.432 1.00 88.19 179 ARG A O 1
ATOM 1468 N N . VAL A 1 180 ? 4.882 -2.219 -14.639 1.00 90.25 180 VAL A N 1
ATOM 1469 C CA . VAL A 1 180 ? 4.255 -1.469 -13.541 1.00 90.25 180 VAL A CA 1
ATOM 1470 C C . VAL A 1 180 ? 3.023 -2.206 -13.015 1.00 90.25 180 VAL A C 1
ATOM 1472 O O . VAL A 1 180 ? 2.936 -2.437 -11.812 1.00 90.25 180 VAL A O 1
ATOM 1475 N N . LYS A 1 181 ? 2.125 -2.669 -13.894 1.00 90.88 181 LYS A N 1
ATOM 1476 C CA . LYS A 1 181 ? 0.948 -3.465 -13.498 1.00 90.88 181 LYS A CA 1
ATOM 1477 C C . LYS A 1 181 ? 1.336 -4.752 -12.774 1.00 90.88 181 LYS A C 1
ATOM 1479 O O . LYS A 1 181 ? 0.852 -5.004 -11.680 1.00 90.88 181 LYS A O 1
ATOM 1484 N N . THR A 1 182 ? 2.291 -5.505 -13.324 1.00 91.56 182 THR A N 1
ATOM 1485 C CA . THR A 1 182 ? 2.794 -6.744 -12.697 1.00 91.56 182 THR A CA 1
ATOM 1486 C C . THR A 1 182 ? 3.366 -6.481 -11.302 1.00 91.56 182 THR A C 1
ATOM 1488 O O . THR A 1 182 ? 3.153 -7.265 -10.378 1.00 91.56 182 THR A O 1
ATOM 1491 N N . LEU A 1 183 ? 4.092 -5.372 -11.138 1.00 91.56 183 LEU A N 1
ATOM 1492 C CA . LEU A 1 183 ? 4.646 -4.970 -9.851 1.00 91.56 183 LEU A CA 1
ATOM 1493 C C . LEU A 1 183 ? 3.528 -4.661 -8.843 1.00 91.56 183 LEU A C 1
ATOM 1495 O O . LEU A 1 183 ? 3.578 -5.152 -7.718 1.00 91.56 183 LEU A O 1
ATOM 1499 N N . ILE A 1 184 ? 2.513 -3.894 -9.249 1.00 91.75 184 ILE A N 1
ATOM 1500 C CA . ILE A 1 184 ? 1.366 -3.552 -8.395 1.00 91.75 184 ILE A CA 1
ATOM 1501 C C . ILE A 1 184 ? 0.589 -4.810 -8.013 1.00 91.75 184 ILE A C 1
ATOM 1503 O O . ILE A 1 184 ? 0.333 -5.015 -6.830 1.00 91.75 184 ILE A O 1
ATOM 1507 N N . ASP A 1 185 ? 0.285 -5.684 -8.974 1.00 91.06 185 ASP A N 1
ATOM 1508 C CA . ASP A 1 185 ? -0.417 -6.946 -8.726 1.00 91.06 185 ASP A CA 1
ATOM 1509 C C . ASP A 1 185 ? 0.319 -7.797 -7.687 1.00 91.06 185 ASP A C 1
ATOM 1511 O O . ASP A 1 185 ? -0.300 -8.340 -6.772 1.00 91.06 185 ASP A O 1
ATOM 1515 N N . GLY A 1 186 ? 1.649 -7.887 -7.787 1.00 89.94 186 GLY A N 1
ATOM 1516 C CA . GLY A 1 186 ? 2.468 -8.627 -6.829 1.00 89.94 186 GLY A CA 1
ATOM 1517 C C . GLY A 1 186 ? 2.331 -8.098 -5.401 1.00 89.94 186 GLY A C 1
ATOM 1518 O O . GLY A 1 186 ? 2.185 -8.882 -4.468 1.00 89.94 186 GLY A O 1
ATOM 1519 N N . TYR A 1 187 ? 2.325 -6.776 -5.232 1.00 91.25 187 TYR A N 1
ATOM 1520 C CA . TYR A 1 187 ? 2.225 -6.132 -3.921 1.00 91.25 187 TYR A CA 1
ATOM 1521 C C . TYR A 1 187 ? 0.800 -6.117 -3.356 1.00 91.25 187 TYR A C 1
ATOM 1523 O O . TYR A 1 187 ? 0.614 -6.351 -2.166 1.00 91.25 187 TYR A O 1
ATOM 1531 N N . VAL A 1 188 ? -0.217 -5.892 -4.187 1.00 90.56 188 VAL A N 1
ATOM 1532 C CA . VAL A 1 188 ? -1.621 -5.886 -3.745 1.00 90.56 188 VAL A CA 1
ATOM 1533 C C . VAL A 1 188 ? -2.091 -7.298 -3.378 1.00 90.56 188 VAL A C 1
ATOM 1535 O O . VAL A 1 188 ? -2.881 -7.474 -2.450 1.00 90.56 188 VAL A O 1
ATOM 1538 N N . ASN A 1 189 ? -1.585 -8.333 -4.055 1.00 88.88 189 ASN A N 1
ATOM 1539 C CA . ASN A 1 189 ? -1.981 -9.712 -3.769 1.00 88.88 189 ASN A CA 1
ATOM 1540 C C . ASN A 1 189 ? -1.449 -10.254 -2.439 1.00 88.88 189 ASN A C 1
ATOM 1542 O O . ASN A 1 189 ? -2.077 -11.160 -1.889 1.00 88.88 189 ASN A O 1
ATOM 1546 N N . VAL A 1 190 ? -0.347 -9.707 -1.915 1.00 91.12 190 VAL A N 1
ATOM 1547 C CA . VAL A 1 190 ? 0.248 -10.143 -0.638 1.00 91.12 190 VAL A CA 1
ATOM 1548 C C . VAL A 1 190 ? -0.311 -9.416 0.587 1.00 91.12 190 VAL A C 1
ATOM 1550 O O . VAL A 1 190 ? 0.026 -9.798 1.708 1.00 91.12 190 VAL A O 1
ATOM 1553 N N . LEU A 1 191 ? -1.167 -8.406 0.392 1.00 92.50 191 LEU A N 1
ATOM 1554 C CA . LEU A 1 191 ? -1.826 -7.703 1.493 1.00 92.50 191 LEU A CA 1
ATOM 1555 C C . LEU A 1 191 ? -2.728 -8.665 2.266 1.00 92.50 191 LEU A C 1
ATOM 1557 O O . LEU A 1 191 ? -3.533 -9.389 1.674 1.00 92.50 191 LEU A O 1
ATOM 1561 N N . LYS A 1 192 ? -2.594 -8.654 3.592 1.00 91.38 192 LYS A N 1
ATOM 1562 C CA . LYS A 1 192 ? -3.323 -9.558 4.496 1.00 91.38 192 LYS A CA 1
ATOM 1563 C C . LYS A 1 192 ? -4.633 -8.968 4.998 1.00 91.38 192 LYS A C 1
ATOM 1565 O O . LYS A 1 192 ? -5.513 -9.696 5.444 1.00 91.38 192 LYS A O 1
ATOM 1570 N N . THR A 1 193 ? -4.744 -7.651 4.961 1.00 90.94 193 THR A N 1
ATOM 1571 C CA . THR A 1 193 ? -5.893 -6.912 5.456 1.00 90.94 193 THR A CA 1
ATOM 1572 C C . THR A 1 193 ? -6.913 -6.744 4.330 1.00 90.94 193 THR A C 1
ATOM 1574 O O . THR A 1 193 ? -6.738 -5.895 3.459 1.00 90.94 193 THR A O 1
ATOM 1577 N N . ASP A 1 194 ? -7.990 -7.535 4.347 1.00 89.19 194 ASP A N 1
ATOM 1578 C CA . ASP A 1 194 ? -8.956 -7.630 3.236 1.00 89.19 194 ASP A CA 1
ATOM 1579 C C . ASP A 1 194 ? -9.564 -6.287 2.813 1.00 89.19 194 ASP A C 1
ATOM 1581 O O . ASP A 1 194 ? -9.617 -5.969 1.623 1.00 89.19 194 ASP A O 1
ATOM 1585 N N . TRP A 1 195 ? -9.994 -5.465 3.774 1.00 89.06 195 TRP A N 1
ATOM 1586 C CA . TRP A 1 195 ? -10.570 -4.154 3.462 1.00 89.06 195 TRP A CA 1
ATOM 1587 C C . TRP A 1 195 ? -9.530 -3.225 2.825 1.00 89.06 195 TRP A C 1
ATOM 1589 O O . TRP A 1 195 ? -9.835 -2.533 1.858 1.00 89.06 195 TRP A O 1
ATOM 1599 N N . TYR A 1 196 ? -8.287 -3.247 3.318 1.00 90.31 196 TYR A N 1
ATOM 1600 C CA . TYR A 1 196 ? -7.211 -2.413 2.792 1.00 90.31 196 TYR A CA 1
ATOM 1601 C C . TYR A 1 196 ? -6.803 -2.883 1.396 1.00 90.31 196 TYR A C 1
ATOM 1603 O O . TYR A 1 196 ? -6.616 -2.068 0.499 1.00 90.31 196 TYR A O 1
ATOM 1611 N N . LYS A 1 197 ? -6.770 -4.200 1.169 1.00 91.38 197 LYS A N 1
ATOM 1612 C CA . LYS A 1 197 ? -6.611 -4.787 -0.162 1.00 91.38 197 LYS A CA 1
ATOM 1613 C C . LYS A 1 197 ? -7.707 -4.318 -1.114 1.00 91.38 197 LYS A C 1
ATOM 1615 O O . LYS A 1 197 ? -7.400 -3.887 -2.223 1.00 91.38 197 LYS A O 1
ATOM 1620 N N . SER A 1 198 ? -8.968 -4.358 -0.684 1.00 89.94 198 SER A N 1
ATOM 1621 C CA . SER A 1 198 ? -10.083 -3.834 -1.475 1.00 89.94 198 SER A CA 1
ATOM 1622 C C . SER A 1 198 ? -9.915 -2.346 -1.782 1.00 89.94 198 SER A C 1
ATOM 1624 O O . SER A 1 198 ? -10.244 -1.924 -2.888 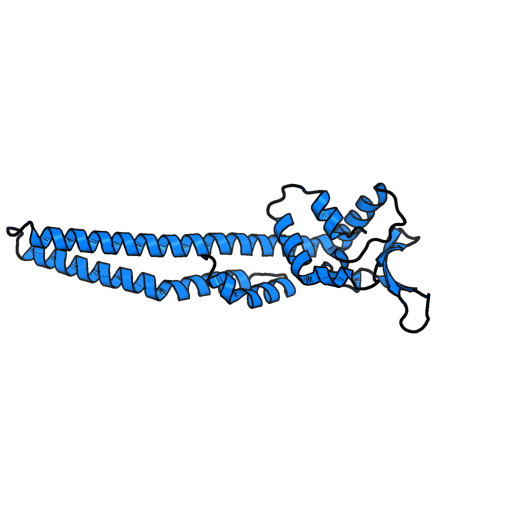1.00 89.94 198 SER A O 1
ATOM 1626 N N . GLU A 1 199 ? -9.411 -1.556 -0.837 1.00 87.19 199 GLU A N 1
ATOM 1627 C CA . GLU A 1 199 ? -9.185 -0.125 -1.029 1.00 87.19 199 GLU A CA 1
ATOM 1628 C C . GLU A 1 199 ? -8.055 0.140 -2.034 1.00 87.19 199 GLU A C 1
ATOM 1630 O O . GLU A 1 199 ? -8.211 0.936 -2.959 1.00 87.19 199 GLU A O 1
ATOM 1635 N N . MET A 1 200 ? -6.954 -0.610 -1.949 1.00 89.75 200 MET A N 1
ATOM 1636 C CA . MET A 1 200 ? -5.858 -0.529 -2.921 1.00 89.75 200 MET A CA 1
ATOM 1637 C C . MET A 1 200 ? -6.292 -0.943 -4.331 1.00 89.75 200 MET A C 1
ATOM 1639 O O . MET A 1 200 ? -5.847 -0.344 -5.308 1.00 89.75 200 MET A O 1
ATOM 1643 N N . LEU A 1 201 ? -7.200 -1.915 -4.458 1.00 88.00 201 LEU A N 1
ATOM 1644 C CA . LEU A 1 201 ? -7.772 -2.297 -5.752 1.00 88.00 201 LEU A CA 1
ATOM 1645 C C . LEU A 1 201 ? -8.635 -1.185 -6.366 1.00 88.00 201 LEU A C 1
ATOM 1647 O O . LEU A 1 201 ? -8.587 -0.990 -7.579 1.00 88.00 201 LEU A O 1
ATOM 1651 N N . LYS A 1 202 ? -9.374 -0.407 -5.564 1.00 88.19 202 LYS A N 1
ATOM 1652 C CA . LYS A 1 202 ? -10.091 0.781 -6.074 1.00 88.19 202 LYS A CA 1
ATOM 1653 C C . LYS A 1 202 ? -9.118 1.842 -6.584 1.00 88.19 202 LYS A C 1
ATOM 1655 O O . LYS A 1 202 ? -9.371 2.488 -7.596 1.00 88.19 202 LYS A O 1
ATOM 1660 N N . GLN A 1 203 ? -7.983 1.986 -5.905 1.00 85.81 203 GLN A N 1
ATOM 1661 C CA . GLN A 1 203 ? -6.932 2.940 -6.254 1.00 85.81 203 GLN A CA 1
ATOM 1662 C C . GLN A 1 203 ? -5.936 2.394 -7.292 1.00 85.81 203 GLN A C 1
ATOM 1664 O O . GLN A 1 203 ? -4.932 3.040 -7.578 1.00 85.81 203 GLN A O 1
ATOM 1669 N N . TYR A 1 204 ? -6.198 1.236 -7.905 1.00 85.62 204 TYR A N 1
ATOM 1670 C CA . TYR A 1 204 ? -5.248 0.556 -8.790 1.00 85.62 204 TYR A CA 1
ATOM 1671 C C . TYR A 1 204 ? -4.759 1.427 -9.956 1.00 85.62 204 TYR A C 1
ATOM 1673 O O . TYR A 1 204 ? -3.568 1.458 -10.267 1.00 85.62 204 TYR A O 1
ATOM 1681 N N . VAL A 1 205 ? -5.672 2.172 -10.587 1.00 83.94 205 VAL A N 1
ATOM 1682 C CA . VAL A 1 205 ? -5.333 3.098 -11.680 1.00 83.94 205 VAL A CA 1
ATOM 1683 C C . VAL A 1 205 ? -4.419 4.216 -11.180 1.00 83.94 205 VAL A C 1
ATOM 1685 O O . VAL A 1 205 ? -3.427 4.532 -11.833 1.00 83.94 205 VAL A O 1
ATOM 1688 N N . PHE A 1 206 ? -4.703 4.764 -9.997 1.00 84.38 206 PHE A N 1
ATOM 1689 C CA . PHE A 1 206 ? -3.850 5.767 -9.366 1.00 84.38 206 PHE A CA 1
ATOM 1690 C C . PHE A 1 206 ? -2.459 5.196 -9.068 1.00 84.38 206 PHE A C 1
ATOM 1692 O O . PHE A 1 206 ? -1.463 5.831 -9.399 1.00 84.38 206 PHE A O 1
ATOM 1699 N N . LEU A 1 207 ? -2.375 3.961 -8.556 1.00 83.31 207 LEU A N 1
ATOM 1700 C CA . LEU A 1 207 ? -1.106 3.267 -8.308 1.00 83.31 207 LEU A CA 1
ATOM 1701 C C . LEU A 1 207 ? -0.287 3.049 -9.597 1.00 83.31 207 LEU A C 1
ATOM 1703 O O . LEU A 1 207 ? 0.937 3.181 -9.591 1.00 83.31 207 LEU A O 1
ATOM 1707 N N . CYS A 1 208 ? -0.942 2.761 -10.724 1.00 82.19 208 CYS A N 1
ATOM 1708 C CA . CYS A 1 208 ? -0.271 2.647 -12.025 1.00 82.19 208 CYS A CA 1
ATOM 1709 C C . CYS A 1 208 ? 0.307 3.986 -12.498 1.00 82.19 208 CYS A C 1
ATOM 1711 O O . CYS A 1 208 ? 1.337 4.023 -13.176 1.00 82.19 208 CYS A O 1
ATOM 1713 N N . ASN A 1 209 ? -0.326 5.086 -12.101 1.00 81.31 209 ASN A N 1
ATOM 1714 C CA . ASN A 1 209 ? -0.042 6.432 -12.573 1.00 81.31 209 ASN A CA 1
ATOM 1715 C C . ASN A 1 209 ? 0.656 7.300 -11.515 1.00 81.31 209 ASN A C 1
ATOM 1717 O O . ASN A 1 209 ? 0.550 8.514 -11.598 1.00 81.31 209 ASN A O 1
ATOM 1721 N N . ILE A 1 210 ? 1.396 6.716 -10.554 1.00 72.00 210 ILE A N 1
ATOM 1722 C CA . ILE A 1 210 ? 2.122 7.449 -9.484 1.00 72.00 210 ILE A CA 1
ATOM 1723 C C . ILE A 1 210 ? 3.317 8.274 -10.024 1.00 72.00 210 ILE A C 1
ATOM 1725 O O . ILE A 1 210 ? 4.445 8.149 -9.541 1.00 72.00 210 ILE A O 1
ATOM 1729 N N . MET A 1 211 ? 3.100 9.097 -11.046 1.00 47.84 211 MET A N 1
ATOM 1730 C CA . MET A 1 211 ? 4.040 10.072 -11.601 1.00 47.84 211 MET A CA 1
ATOM 1731 C C . MET A 1 211 ? 3.341 11.299 -12.229 1.00 47.84 211 MET A C 1
ATOM 1733 O O . MET A 1 211 ? 3.956 11.959 -13.061 1.00 47.84 211 MET A O 1
ATOM 1737 N N . GLU A 1 212 ? 2.111 11.628 -11.817 1.00 44.59 212 GLU A N 1
ATOM 1738 C CA . GLU A 1 212 ? 1.642 13.029 -11.820 1.00 44.59 212 GLU A CA 1
ATOM 1739 C C . GLU A 1 212 ? 1.778 13.623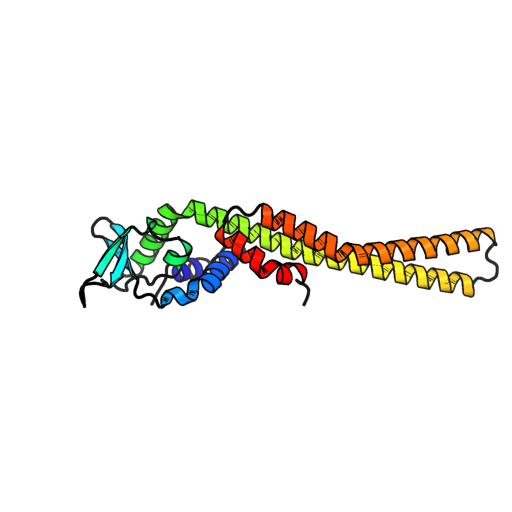 -10.413 1.00 44.59 212 GLU A C 1
ATOM 1741 O O . GLU A 1 212 ? 1.374 12.940 -9.440 1.00 44.59 212 GLU A O 1
#

Organism: NCBI:txid137838

Foldseek 3Di:
DDFLLNLQVVVDPDDPLLVVLSVVLCVVQVVLCPQPWEWDQDPVRAIWIWHQDPPDPPDTDTHHPVVDDLSNRRNHHYDPPDDPVVSVSVNVNSCVRCVVVSVLSSVLSVLLVVLLVVLVVLVVVLVVLLVVLVVLLVVLVVCCVPCVVDDPVVNVVSVVSNVVSNVVNVVSVVCSLVVSLVSLCVSLVPRPNVVVSVVCVVCVVVSSVSPD

pLDDT: mean 83.68, std 10.19, range [44.59, 93.25]

Secondary structure (DSSP, 8-state):
-EEHHHHHHHT-TT-TTHHHHHHHHHHHHGGGGGS--EEEE-TTS-EEEEEE-SSSTT-EEEEEGGGS-HHHHHHSEEPS-S-THHHHHHHHHHHHHHHHHHHHHHHHHHHHHHHHHHHHHHHHHHHHHHHHHHHHHHHHHHHHHH-TTS-HHHHHHHHHHHHHHHHHHHHHHHHHHHHHHHHHHHHHHT---HHHHHHHHHTHHHHHTTT-

Radius of gyration: 28.2 Å; chains: 1; bounding box: 74×26×8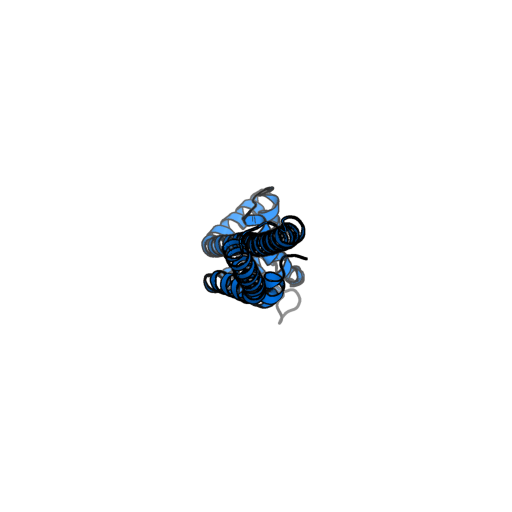0 Å

Sequence (212 aa):
MMTILEILTGKRVNNKVLNPALEVIKDSYGDIRHDNYEIVVDNEGDLQVKIPSLVKKDEYEYKKITEYEYQKVMCMKISELYNGKNQEYIAKKFYDIYGDKLELLYKDVNSIEELKQKVKSTKKNIDYLTYISIGAIVLQGIMLIIFNNISSLAKIIIGIGIILLFSFSIFQQFTEDKRVKTLIDGYVNVLKTDWYKSEMLKQYVFLCNIME

=== Feature glossary ===
The record interleaves many kinds of information about one protein. Here is each kind framed as the question it answers.

Q: What known structures does this most resemble?
A: Structural nearest neighbors (via Foldseek easy-search vs the PDB). Reported per hit: target PDB id, E-value, and alignment TM-score. A TM-score above ~0.5 is the conventional threshold for 'same fold'.

Q: Where is each backbone atom in 3D?
A: The mmCIF table is the protein's shape written out atom by atom. For each backbone N, Cα, C, and carbonyl O, it records an (x, y, z) coordinate triple in Å plus the residue type, chain letter, and residue number.

Q: What are the backbone torsion angles?
A: The φ/ψ torsion pair specifies the backbone conformation at each residue. φ rotates about the N–Cα bond, ψ about the Cα–C bond. Steric clashes forbid most of the (φ, ψ) plane — the allowed regions (α-helix basin, β-sheet basin, left-handed helix) are the Ramachandran-allowed regions.

Q: Which residues are buried vs exposed?
A: Solvent-accessible surface area (SASA) is the area in Å² traced out by the centre of a 1.4 Å probe sphere (a water molecule) rolled over the protein's van der Waals surface (Shrake–Rupley / Lee–Richards construction). Buried residues have near-zero SASA; fully exposed residues can exceed 200 Å². The total SASA scales roughly with the number of surface residues.

Q: How confident is the AlphaFold model at each residue?
A: pLDDT is the predicted lDDT-Cα score: AlphaFold's confidence that the local environment of each residue (all inter-atomic distances within 15 Å) is correctly placed. It is a per-residue number between 0 and 100, with higher meaning more reliable.

Q: What does the local fold look like, residue by residue?
A: 3Di is Foldseek's structural alphabet. Each residue is assigned one of twenty discrete states based on how its Cα sits relative to its spatial (not sequential) neighbors. Aligning 3Di strings finds structural homologs roughly as well as full 3D superposition, but orders of magnitude faster.

Q: How big and how compact is the whole molecule?
A: Radius of gyration (Rg) is the root-mean-square distance of Cα atoms from their centroid — a single number for overall size and compactness. A globular domain of N residues has Rg ≈ 2.2·N^0.38 Å; an extended or disordered chain has a much larger Rg. The Cα contact count is the number of residue pairs whose Cα atoms are within 8 Å and are more than four positions apart in sequence — a standard proxy for tertiary packing density. The bounding box is the smallest axis-aligned box enclosing all Cα atoms.

Q: Which residues are in helices, strands, or loops?
A: DSSP 8-state secondary structure assigns each residue one of H (α-helix), G (3₁₀-helix), I (π-helix), E (extended β-strand), B (isolated β-bridge), T (hydrogen-bonded turn), S (bend), or '-' (coil). The assignment is computed from backbone hydrogen-bond geometry via the Kabsch–Sander algorithm.

Q: How mobile is each atom in the crystal?
A: Crystallographic B-factors measure how much each atom's electron density is smeared out, in Å². They rise in mobile loops and surface residues and fall in the buried interior. In AlphaFold models this column is repurposed to hold pLDDT instead.

Q: What if only a Cα trace is available?
A: P-SEA three-state annotation labels each residue as helix, strand, or coil based purely on the geometry of the Cα trace. It serves as a fallback when the full backbone (and thus DSSP) is unavailable.

Q: What family and function is it annotated with?
A: Database cross-references. InterPro integrates a dozen domain/family signature databases into unified entries with residue-range hits. GO terms attach function/process/location labels with evidence codes. CATH codes position the fold in a four-level structural taxonomy. Organism is the NCBI-taxonomy species name.

Q: Are the domains correctly placed relative to each other?
A: Predicted Aligned Error (PAE) is an AlphaFold confidence matrix: entry (i, j) is the expected error in the position of residue j, in ångströms, when the prediction is superimposed on the true structure at residue i. Low PAE within a block of residues means that block is internally rigid and well-predicted; high PAE between two blocks means their relative placement is uncertain even if each block individually is confident.

Q: What do the diagnostic plots show?
A: Three diagnostic plots accompany the record. The Cα contact map visualizes the tertiary structure as a 2D adjacency matrix (8 Å cutoff, sequence-local contacts suppressed). The Ramachandran plot shows the distribution of backbone (φ, ψ) torsions, with points in the α and β basins reflecting secondary structure content. The PAE plot shows AlphaFold's inter-residue confidence as a color matrix.

Q: What is the amino-acid chain?
A: Primary structure: the covalent order of the twenty standard amino acids along the backbone. Two proteins with the same sequence will (almost always) fold to the same structure; two with 30% identity often share a fold but not the details.

Q: What do the rendered images show?
A: The six renders are orthographic views along the three Cartesian axes in both directions. Representation (cartoon, sticks, or surface) and color scheme (sequence-rainbow or by-chain) vary across proteins so the training set covers all the common visualization conventions.